Protein 5UH7 (pdb70)

Nearest PDB structures (foldseek):
  5uh7-assembly1_A  TM=1.000E+00  e=4.177E-20  Mycobacterium tuberculosis H37Rv
  6kon-assembly1_D  TM=9.520E-01  e=1.659E-18  Mycobacterium tuberculosis H37Rv
  6koo-assembly1_D  TM=9.452E-01  e=2.479E-18  Mycobacterium tuberculosis H37Rv
  5zx2-assembly1_D  TM=9.427E-01  e=3.961E-18  Mycobacterium tuberculosis H37Rv
  6cce-assembly1_D  TM=9.493E-01  e=1.616E-17  Mycolicibacterium smegmatis MC2 155

Radius of gyration: 27.12 Å; Cα contacts (8 Å, |Δi|>4): 228; chains: 2; bounding box: 51×83×70 Å

Secondary structure (DSSP, 8-state):
-----S--EEEEEE-HHHHHHHHHHHHHHHHHHHHHHHHHHHHHHHHHHHHHHHHHHHHHHTT--HHHHHHHHHHHHHHHHHHHHHHHHHHHHHHHHHHHHHT--TT-EE--HHHHHHHHHHHGGGEEEE-/-----S--EEEEEE-HHHHHHHHHHHHHHHHHHHHHHHHHHHHHHHHHHHHHHHHHHHHHHTT--HHHHHHHHHHHHHHHHHHHHHHHHHHHHHHHHHHHHHT--TT-EE--HHHHHHHHHHHTTTEEEES--

Sequence (264 aa):
EKIIYFAAYVITSVDEEMRHNELSTLEAEMAVERKAVEDQRDGELEARAQKLEADLAELEAEGAKADARRKVRDGGEREMRQIRDRAQRELDRLEDIWSTFTKLAPKQLIVDENLYRELVDRYGEYFTGAMEKIIYFAAYVITSVDEEMRHNELSTLEAEMAVERKAVEDQRDGELEARAQKLEADLAELEAEGAKADARRKVRDGGEREMRQIRDRAQRELDRLEDIWSTFTKLAPKQLIVDENLYRELVDRYGEYFTGAMGA

Solvent-accessible surface area: 18215 Å² total; per-residue (Å²): 186,188,101,152,95,191,12,14,38,64,1,78,53,22,61,94,127,74,30,135,109,74,64,58,45,20,41,0,84,10,5,63,61,61,98,62,30,58,76,116,52,68,43,81,22,116,62,33,37,129,106,23,130,61,47,55,61,95,29,114,87,115,59,26,168,49,103,38,69,127,161,43,113,47,25,0,64,141,79,20,136,81,26,110,74,148,12,90,157,70,6,62,88,2,101,81,3,46,30,36,1,46,135,2,40,45,180,70,94,8,58,76,76,82,49,26,129,22,0,66,105,76,9,23,125,21,18,87,23,63,160,193,198,81,156,88,189,9,13,44,37,1,73,54,21,49,104,131,37,29,143,105,69,59,91,83,22,68,29,114,13,0,36,66,49,41,63,29,30,75,113,48,67,38,74,25,120,58,38,45,128,108,23,128,61,42,35,56,96,35,122,93,111,62,37,160,50,103,47,81,132,149,47,113,67,19,1,57,147,80,23,141,49,27,106,74,140,15,86,147,72,21,63,105,3,114,85,3,38,39,33,1,42,146,1,39,59,181,70,91,11,55,73,78,73,47,27,120,22,0,61,112,86,13,32,150,21,18,73,29,46,119,58,147

GO terms:
  GO:0005886 plasma membrane (C, HDA)
  GO:0005829 cytosol (C, TAS)

Structure (mmCIF, N/CA/C/O backbone):
data_5UH7
#
_entry.id   5UH7
#
_cell.length_a   40.753
_cell.length_b   97.500
_cell.length_c   53.741
_cell.angle_alpha   90.000
_cell.angle_beta   93.300
_cell.angle_gamma   90.000
#
_symmetry.space_group_name_H-M   'P 1 21 1'
#
loop_
_entity.id
_entity.type
_entity.pdbx_description
1 polymer "DNA-directed RNA polymerase subunit beta'"
2 water water
#
loop_
_atom_site.group_PDB
_atom_site.id
_atom_site.type_symbol
_atom_site.label_atom_id
_atom_site.label_alt_id
_atom_site.label_comp_id
_atom_site.label_asym_id
_atom_site.label_entity_id
_atom_site.label_seq_id
_atom_site.pdbx_PDB_ins_code
_atom_site.Cartn_x
_atom_site.Cartn_y
_atom_site.Cartn_z
_atom_site.occupancy
_atom_site.B_iso_or_equiv
_atom_site.auth_seq_id
_atom_site.auth_comp_id
_atom_site.auth_asym_id
_atom_site.auth_atom_id
_atom_site.pdbx_PDB_model_num
ATOM 1 N N . GLU A 1 24 ? -3.878 25.578 16.197 1.00 73.12 24 GLU A N 1
ATOM 2 C CA . GLU A 1 24 ? -3.483 25.979 17.546 1.00 65.20 24 GLU A CA 1
ATOM 3 C C . GLU A 1 24 ? -2.717 27.286 17.530 1.00 61.07 24 GLU A C 1
ATOM 4 O O . GLU A 1 24 ? -2.068 27.647 16.538 1.00 64.01 24 GLU A O 1
ATOM 10 N N . LYS A 1 25 ? -2.803 27.998 18.642 1.00 59.01 25 LYS A N 1
ATOM 11 C CA . LYS A 1 25 ? -2.201 29.305 18.745 1.00 53.37 25 LYS A CA 1
ATOM 12 C C . LYS A 1 25 ? -1.001 29.243 19.683 1.00 47.26 25 LYS A C 1
ATOM 13 O O . LYS A 1 25 ? -0.323 30.239 19.894 1.00 50.46 25 LYS A O 1
ATOM 19 N N . ILE A 1 26 ? -0.765 28.065 20.259 1.00 46.53 26 ILE A N 1
ATOM 20 C CA . ILE A 1 26 ? 0.397 27.814 21.104 1.00 43.74 26 ILE A CA 1
ATOM 21 C C . ILE A 1 26 ? 1.521 27.235 20.245 1.00 39.68 26 ILE A C 1
ATOM 22 O O . ILE A 1 26 ? 1.382 26.153 19.686 1.00 45.71 26 ILE A O 1
ATOM 27 N N . ILE A 1 27 ? 2.632 27.955 20.137 1.00 34.76 27 ILE A N 1
ATOM 28 C CA . ILE A 1 27 ? 3.714 27.543 19.251 1.00 34.97 27 ILE A CA 1
ATOM 29 C C . ILE A 1 27 ? 4.966 27.137 20.052 1.00 37.76 27 ILE A C 1
ATOM 30 O O . ILE A 1 27 ? 5.487 27.928 20.842 1.00 39.28 27 ILE A O 1
ATOM 35 N N . TYR A 1 28 ? 5.444 25.908 19.831 1.00 43.60 28 TYR A N 1
ATOM 36 C CA . TYR A 1 28 ? 6.605 25.338 20.549 1.00 36.84 28 TYR A CA 1
ATOM 37 C C . TYR A 1 28 ? 7.339 24.275 19.727 1.00 39.81 28 TYR A C 1
ATOM 38 O O . TYR A 1 28 ? 6.794 23.776 18.733 1.00 37.49 28 TYR A O 1
ATOM 47 N N . PHE A 1 29 ? 8.546 23.902 20.164 1.00 34.57 29 PHE A N 1
ATOM 48 C CA . PHE A 1 29 ? 9.286 22.769 19.577 1.00 35.33 29 PHE A CA 1
ATOM 49 C C . PHE A 1 29 ? 8.637 21.408 19.854 1.00 34.89 29 PHE A C 1
ATOM 50 O O . PHE A 1 29 ? 8.408 20.616 18.940 1.00 38.51 29 PHE A O 1
ATOM 58 N N . ALA A 1 30 ? 8.367 21.140 21.128 1.00 33.95 30 ALA A N 1
ATOM 59 C CA . ALA A 1 30 ? 7.792 19.874 21.548 1.00 37.44 30 ALA A CA 1
ATOM 60 C C . ALA A 1 30 ? 6.994 20.069 22.820 1.00 39.62 30 ALA A C 1
ATOM 61 O O . ALA A 1 30 ? 7.346 20.923 23.645 1.00 35.83 30 ALA A O 1
ATOM 63 N N . ALA A 1 31 ? 5.927 19.292 23.000 1.00 42.66 31 ALA A N 1
ATOM 64 C CA . ALA A 1 31 ? 5.217 19.317 24.277 1.00 43.67 31 ALA A CA 1
ATOM 65 C C . ALA A 1 31 ? 5.356 17.964 24.915 1.00 45.47 31 ALA A C 1
ATOM 66 O O . ALA A 1 31 ? 5.498 16.961 24.217 1.00 47.27 31 ALA A O 1
ATOM 68 N N . TYR A 1 32 ? 5.323 17.953 26.240 1.00 46.67 32 TYR A N 1
ATOM 69 C CA . TYR A 1 32 ? 5.333 16.736 27.023 1.00 38.49 32 TYR A CA 1
ATOM 70 C C . TYR A 1 32 ? 4.134 16.739 27.970 1.00 51.76 32 TYR A C 1
ATOM 71 O O . TYR A 1 32 ? 3.995 17.647 28.795 1.00 49.52 32 TYR A O 1
ATOM 80 N N . VAL A 1 33 ? 3.260 15.754 27.862 1.00 54.68 33 VAL A N 1
ATOM 81 C CA . VAL A 1 33 ? 2.125 15.689 28.761 1.00 51.41 33 VAL A CA 1
ATOM 82 C C . VAL A 1 33 ? 2.549 15.028 30.069 1.00 62.23 33 VAL A C 1
ATOM 83 O O . VAL A 1 33 ? 3.492 14.251 30.088 1.00 72.12 33 VAL A O 1
ATOM 87 N N . ILE A 1 34 ? 1.854 15.326 31.158 1.00 60.98 34 ILE A N 1
ATOM 88 C CA . ILE A 1 34 ? 2.175 14.713 32.438 1.00 61.12 34 ILE A CA 1
ATOM 89 C C . ILE A 1 34 ? 1.112 13.662 32.733 1.00 64.13 34 ILE A C 1
ATOM 90 O O . ILE A 1 34 ? -0.073 13.973 32.847 1.00 52.34 34 ILE A O 1
ATOM 95 N N . THR A 1 35 ? 1.541 12.415 32.855 1.00 65.09 35 THR A N 1
ATOM 96 C CA . THR A 1 35 ? 0.611 11.332 33.126 1.00 67.84 35 THR A CA 1
ATOM 97 C C . THR A 1 35 ? 0.603 10.848 34.562 1.00 78.04 35 THR A C 1
ATOM 98 O O . THR A 1 35 ? -0.445 10.711 35.170 1.00 93.99 35 THR A O 1
ATOM 102 N N . SER A 1 36 ? 1.781 10.587 35.103 1.00 69.04 36 SER A N 1
ATOM 103 C CA . SER A 1 36 ? 1.876 10.076 36.455 1.00 74.70 36 SER A CA 1
ATOM 104 C C . SER A 1 36 ? 2.781 10.845 37.410 1.00 87.10 36 SER A C 1
ATOM 105 O O . SER A 1 36 ? 3.935 11.126 37.099 1.00 91.16 36 SER A O 1
ATOM 108 N N . VAL A 1 37 ? 2.247 11.161 38.582 1.00 88.70 37 VAL A N 1
ATOM 109 C CA . VAL A 1 37 ? 3.006 11.823 39.626 1.00 79.72 37 VAL A CA 1
ATOM 110 C C . VAL A 1 37 ? 2.862 10.966 40.877 1.00 75.00 37 VAL A C 1
ATOM 111 O O . VAL A 1 37 ? 1.755 10.651 41.285 1.00 74.14 37 VAL A O 1
ATOM 115 N N . ASP A 1 38 ? 3.978 10.594 41.485 1.00 70.23 38 ASP A N 1
ATOM 116 C CA . ASP A 1 38 ? 3.944 9.774 42.683 1.00 62.19 38 ASP A CA 1
ATOM 117 C C . ASP A 1 38 ? 3.756 10.705 43.853 1.00 73.76 38 ASP A C 1
ATOM 118 O O . ASP A 1 38 ? 4.705 11.053 44.533 1.00 79.54 38 ASP A O 1
ATOM 123 N N . GLU A 1 39 ? 2.519 11.115 44.085 1.00 73.48 39 GLU A N 1
ATOM 124 C CA . GLU A 1 39 ? 2.239 12.070 45.140 1.00 77.76 39 GLU A CA 1
ATOM 125 C C . GLU A 1 39 ? 2.730 11.644 46.511 1.00 87.81 39 GLU A C 1
ATOM 126 O O . GLU A 1 39 ? 3.248 12.461 47.260 1.00 77.65 39 GLU A O 1
ATOM 132 N N . GLU A 1 40 ? 2.565 10.374 46.846 1.00 85.16 40 GLU A N 1
ATOM 133 C CA . GLU A 1 40 ? 3.013 9.900 48.143 1.00 94.49 40 GLU A CA 1
ATOM 134 C C . GLU A 1 40 ? 4.528 10.009 48.321 1.00 91.65 40 GLU A C 1
ATOM 135 O O . GLU A 1 40 ? 4.995 10.449 49.362 1.00 105.16 40 GLU A O 1
ATOM 141 N N . MET A 1 41 ? 5.294 9.617 47.310 1.00 133.98 41 MET A N 1
ATOM 142 C CA . MET A 1 41 ? 6.751 9.702 47.395 1.00 116.57 41 MET A CA 1
ATOM 143 C C . MET A 1 41 ? 7.236 11.150 47.479 1.00 105.61 41 MET A C 1
ATOM 144 O O . MET A 1 41 ? 8.128 11.469 48.251 1.00 104.92 41 MET A O 1
ATOM 149 N N . ARG A 1 42 ? 6.633 12.016 46.675 1.00 59.49 42 ARG A N 1
ATOM 150 C CA . ARG A 1 42 ? 6.976 13.430 46.652 1.00 64.22 42 ARG A CA 1
ATOM 151 C C . ARG A 1 42 ? 6.645 14.043 47.990 1.00 79.53 42 ARG A C 1
ATOM 152 O O . ARG A 1 42 ? 7.374 14.869 48.513 1.00 89.35 42 ARG A O 1
ATOM 160 N N . HIS A 1 43 ? 5.518 13.618 48.531 1.00 74.92 43 HIS A N 1
ATOM 161 C CA . HIS A 1 43 ? 5.030 14.082 49.814 1.00 81.11 43 HIS A CA 1
ATOM 162 C C . HIS A 1 43 ? 6.018 13.707 50.912 1.00 73.70 43 HIS A C 1
ATOM 163 O O . HIS A 1 43 ? 6.265 14.485 51.823 1.00 76.04 43 HIS A O 1
ATOM 170 N N . ASN A 1 44 ? 6.577 12.508 50.815 1.00 69.74 44 ASN A N 1
ATOM 171 C CA . ASN A 1 44 ? 7.542 12.015 51.791 1.00 70.33 44 ASN A CA 1
ATOM 172 C C . ASN A 1 44 ? 8.870 12.758 51.798 1.00 74.41 44 ASN A C 1
ATOM 173 O O . ASN A 1 44 ? 9.430 13.036 52.849 1.00 87.73 44 ASN A O 1
ATOM 178 N N . GLU A 1 45 ? 9.370 13.066 50.611 1.00 63.96 45 GLU A N 1
ATOM 179 C CA . GLU A 1 45 ? 10.650 13.738 50.447 1.00 63.81 45 GLU A CA 1
ATOM 180 C C . GLU A 1 45 ? 10.539 15.260 50.253 1.00 62.81 45 GLU A C 1
ATOM 181 O O . GLU A 1 45 ? 11.554 15.945 50.114 1.00 60.67 45 GLU A O 1
ATOM 187 N N . LEU A 1 46 ? 9.320 15.791 50.284 1.00 55.59 46 LEU A N 1
ATOM 188 C CA . LEU A 1 46 ? 9.116 17.200 49.961 1.00 51.54 46 LEU A CA 1
ATOM 189 C C . LEU A 1 46 ? 9.927 18.120 50.859 1.00 64.02 46 LEU A C 1
ATOM 190 O O . LEU A 1 46 ? 10.505 19.097 50.381 1.00 65.52 46 LEU A O 1
ATOM 195 N N . SER A 1 47 ? 9.972 17.809 52.151 1.00 56.94 47 SER A N 1
ATOM 196 C CA . SER A 1 47 ? 10.702 18.644 53.101 1.00 55.45 47 SER A CA 1
ATOM 197 C C . SER A 1 47 ? 12.204 18.631 52.807 1.00 54.20 47 SER A C 1
ATOM 198 O O . SER A 1 47 ? 12.890 19.645 52.932 1.00 51.48 47 SER A O 1
ATOM 201 N N . THR A 1 48 ? 12.707 17.473 52.408 1.00 52.14 48 THR A N 1
ATOM 202 C CA . THR A 1 48 ? 14.116 17.343 52.106 1.00 43.34 48 THR A CA 1
ATOM 203 C C . THR A 1 48 ? 14.417 18.078 50.809 1.00 53.82 48 THR A C 1
ATOM 204 O O . THR A 1 48 ? 15.457 18.720 50.677 1.00 62.81 48 THR A O 1
ATOM 208 N N . LEU A 1 49 ? 13.479 18.002 49.868 1.00 53.08 49 LEU A N 1
ATOM 209 C CA . LEU A 1 49 ? 13.600 18.667 48.566 1.00 49.52 49 LEU A CA 1
ATOM 210 C C . LEU A 1 49 ? 13.479 20.203 48.642 1.00 43.11 49 LEU A C 1
ATOM 211 O O . LEU A 1 49 ? 14.160 20.928 47.923 1.00 44.12 49 LEU A O 1
ATOM 216 N N . GLU A 1 50 ? 12.602 20.682 49.507 1.00 33.86 50 GLU A N 1
ATOM 217 C CA . GLU A 1 50 ? 12.424 22.103 49.706 1.00 39.91 50 GLU A CA 1
ATOM 218 C C . GLU A 1 50 ? 13.676 22.720 50.338 1.00 49.78 50 GLU A C 1
ATOM 219 O O . GLU A 1 50 ? 14.041 23.852 50.032 1.00 46.74 50 GLU A O 1
ATOM 225 N N . ALA A 1 51 ? 14.333 21.973 51.220 1.00 43.07 51 ALA A N 1
ATOM 226 C CA . ALA A 1 51 ? 15.554 22.455 51.853 1.00 41.47 51 ALA A CA 1
ATOM 227 C C . ALA A 1 51 ? 16.686 22.522 50.826 1.00 43.44 51 ALA A C 1
ATOM 228 O O . ALA A 1 51 ? 17.430 23.504 50.777 1.00 45.51 51 ALA A O 1
ATOM 230 N N . GLU A 1 52 ? 16.805 21.487 50.002 1.00 34.56 52 GLU A N 1
ATOM 231 C CA . GLU A 1 52 ? 17.832 21.463 48.974 1.00 37.52 52 GLU A CA 1
ATOM 232 C C . GLU A 1 52 ? 17.670 22.627 47.983 1.00 41.51 52 GLU A C 1
ATOM 233 O O . GLU A 1 52 ? 18.664 23.149 47.487 1.00 34.10 52 GLU A O 1
ATOM 239 N N . MET A 1 53 ? 16.434 23.030 47.694 1.00 46.82 53 MET A N 1
ATOM 240 C CA . MET A 1 53 ? 16.223 24.158 46.801 1.00 48.62 53 MET A CA 1
ATOM 241 C C . MET A 1 53 ? 16.592 25.455 47.535 1.00 52.32 53 MET A C 1
ATOM 242 O O . MET A 1 53 ? 17.150 26.366 46.942 1.00 59.30 53 MET A O 1
ATOM 247 N N . ALA A 1 54 ? 16.333 25.525 48.835 1.00 35.22 54 ALA A N 1
ATOM 248 C CA . ALA A 1 54 ? 16.658 26.745 49.574 1.00 35.62 54 ALA A CA 1
ATOM 249 C C . ALA A 1 54 ? 18.170 26.899 49.728 1.00 40.24 54 ALA A C 1
ATOM 250 O O . ALA A 1 54 ? 18.689 28.005 49.787 1.00 42.21 54 ALA A O 1
ATOM 252 N N . VAL A 1 55 ? 18.883 25.786 49.798 1.00 32.93 55 VAL A N 1
ATOM 253 C CA . VAL A 1 55 ? 20.338 25.854 49.883 1.00 37.48 55 VAL A CA 1
ATOM 254 C C . VAL A 1 55 ? 20.870 26.369 48.557 1.00 38.28 55 VAL A C 1
ATOM 255 O O . VAL A 1 55 ? 21.782 27.186 48.519 1.00 39.62 55 VAL A O 1
ATOM 259 N N . GLU A 1 56 ? 20.268 25.897 47.470 1.00 36.09 56 GLU A N 1
ATOM 260 C CA . GLU A 1 56 ? 20.695 26.280 46.126 1.00 28.25 56 GLU A CA 1
ATOM 261 C C . GLU A 1 56 ? 20.395 27.758 45.894 1.00 30.71 56 GLU A C 1
ATOM 262 O O . GLU A 1 56 ? 21.211 28.490 45.320 1.00 37.98 56 GLU A O 1
ATOM 268 N N . ARG A 1 57 ? 19.217 28.185 46.352 1.00 25.01 57 ARG A N 1
ATOM 269 C CA . ARG A 1 57 ? 18.818 29.582 46.241 1.00 29.66 57 ARG A CA 1
ATOM 270 C C . ARG A 1 57 ? 19.746 30.464 47.032 1.00 38.83 57 ARG A C 1
ATOM 271 O O . ARG A 1 57 ? 20.084 31.539 46.570 1.00 41.06 57 ARG A O 1
ATOM 279 N N . LYS A 1 58 ? 20.166 30.012 48.214 1.00 34.24 58 LYS A N 1
ATOM 280 C CA . LYS A 1 58 ? 20.978 30.858 49.083 1.00 33.09 58 LYS A CA 1
ATOM 281 C C . LYS A 1 58 ? 22.400 30.973 48.539 1.00 28.10 58 LYS A C 1
ATOM 282 O O . LYS A 1 58 ? 23.047 31.998 48.721 1.00 35.50 58 LYS A O 1
ATOM 288 N N . ALA A 1 59 ? 22.869 29.958 47.820 1.00 25.03 59 ALA A N 1
ATOM 289 C CA . ALA A 1 59 ? 24.187 30.082 47.203 1.00 32.42 59 ALA A CA 1
ATOM 290 C C . ALA A 1 59 ? 24.153 31.139 46.075 1.00 35.46 59 ALA A C 1
ATOM 291 O O . ALA A 1 59 ? 25.133 31.840 45.857 1.00 30.16 59 ALA A O 1
ATOM 293 N N . VAL A 1 60 ? 23.024 31.260 45.377 1.00 29.93 60 VAL A N 1
ATOM 294 C CA . VAL A 1 60 ? 22.834 32.350 44.404 1.00 22.82 60 VAL A CA 1
ATOM 295 C C . VAL A 1 60 ? 22.873 33.710 45.110 1.00 29.61 60 VAL A C 1
ATOM 296 O O . VAL A 1 60 ? 23.590 34.599 44.681 1.00 37.41 60 VAL A O 1
ATOM 300 N N . GLU A 1 61 ? 22.102 33.859 46.187 1.00 27.14 61 GLU A N 1
ATOM 301 C CA . GLU A 1 61 ? 22.077 35.089 46.982 1.00 23.41 61 GLU A CA 1
ATOM 302 C C . GLU A 1 61 ? 23.411 35.418 47.656 1.00 33.66 61 GLU A C 1
ATOM 303 O O . GLU A 1 61 ? 23.730 36.580 47.872 1.00 39.22 61 GLU A O 1
ATOM 309 N N . ASP A 1 62 ? 24.176 34.395 48.009 1.00 24.25 62 ASP A N 1
ATOM 310 C CA . ASP A 1 62 ? 25.462 34.625 48.656 1.00 37.00 62 ASP A CA 1
ATOM 311 C C . ASP A 1 62 ? 26.502 35.071 47.631 1.00 28.15 62 ASP A C 1
ATOM 312 O O . ASP A 1 62 ? 27.276 35.999 47.887 1.00 35.49 62 ASP A O 1
ATOM 317 N N . GLN A 1 63 ? 26.506 34.429 46.464 1.00 29.42 63 GLN A N 1
ATOM 318 C CA . GLN A 1 63 ? 27.362 34.885 45.374 1.00 31.22 63 GLN A CA 1
ATOM 319 C C . GLN A 1 63 ? 27.049 36.354 45.028 1.00 37.68 63 GLN A C 1
ATOM 320 O O . GLN A 1 63 ? 27.960 37.163 44.842 1.00 30.07 63 GLN A O 1
ATOM 326 N N . ARG A 1 64 ? 25.757 36.687 44.977 1.00 28.33 64 ARG A N 1
ATOM 327 C CA . ARG A 1 64 ? 25.301 38.033 44.639 1.00 21.75 64 ARG A CA 1
ATOM 328 C C . ARG A 1 64 ? 25.753 39.070 45.625 1.00 31.50 64 ARG A C 1
ATOM 329 O O . ARG A 1 64 ? 26.204 40.134 45.247 1.00 41.38 64 ARG A O 1
ATOM 337 N N . ASP A 1 65 ? 25.584 38.769 46.899 1.00 24.26 65 ASP A N 1
ATOM 338 C CA . ASP A 1 65 ? 25.963 39.690 47.945 1.00 28.27 65 ASP A CA 1
ATOM 339 C C . ASP A 1 65 ? 27.465 39.923 47.928 1.00 32.13 65 ASP A C 1
ATOM 340 O O . ASP A 1 65 ? 27.922 41.028 48.152 1.00 38.95 65 ASP A O 1
ATOM 345 N N . GLY A 1 66 ? 28.224 38.869 47.663 1.00 35.85 66 GLY A N 1
ATOM 346 C CA . GLY A 1 66 ? 29.661 38.979 47.585 1.00 35.67 66 GLY A CA 1
ATOM 347 C C . GLY A 1 66 ? 30.085 39.880 46.442 1.00 35.80 66 GLY A C 1
ATOM 348 O O . GLY A 1 66 ? 30.963 40.701 46.607 1.00 30.23 66 GLY A O 1
ATOM 349 N N . GLU A 1 67 ? 29.453 39.726 45.284 1.00 31.78 67 GLU A N 1
ATOM 350 C CA . GLU A 1 67 ? 29.769 40.553 44.134 1.00 25.21 67 GLU A CA 1
ATOM 351 C C . GLU A 1 67 ? 29.410 42.003 44.396 1.00 30.68 67 GLU A C 1
ATOM 352 O O . GLU A 1 67 ? 30.138 42.896 44.018 1.00 34.16 67 GLU A O 1
ATOM 358 N N . LEU A 1 68 ? 28.273 42.222 45.041 1.00 32.36 68 LEU A N 1
ATOM 359 C CA . LEU A 1 68 ? 27.811 43.565 45.341 1.00 27.12 68 LEU A CA 1
ATOM 360 C C . LEU A 1 68 ? 28.743 44.310 46.274 1.00 36.18 68 LEU A C 1
ATOM 361 O O . LEU A 1 68 ? 29.010 45.473 46.067 1.00 37.94 68 LEU A O 1
ATOM 366 N N . GLU A 1 69 ? 29.227 43.640 47.309 1.00 38.36 69 GLU A N 1
ATOM 367 C CA . GLU A 1 69 ? 30.144 44.275 48.240 1.00 45.26 69 GLU A CA 1
ATOM 368 C C . GLU A 1 69 ? 31.459 44.622 47.568 1.00 37.35 69 GLU A C 1
ATOM 369 O O . GLU A 1 69 ? 32.016 45.674 47.804 1.00 29.30 69 GLU A O 1
ATOM 375 N N . ALA A 1 70 ? 31.945 43.725 46.726 1.00 36.30 70 ALA A N 1
ATOM 376 C CA . ALA A 1 70 ? 33.185 43.961 46.013 1.00 34.31 70 ALA A CA 1
ATOM 377 C C . ALA A 1 70 ? 33.052 45.151 45.079 1.00 34.24 70 ALA A C 1
ATOM 378 O O . ALA A 1 70 ? 33.943 45.967 44.992 1.00 33.35 70 ALA A O 1
ATOM 380 N N . ARG A 1 71 ? 31.932 45.235 44.378 1.00 29.95 71 ARG A N 1
ATOM 381 C CA . ARG A 1 71 ? 31.691 46.341 43.467 1.00 36.16 71 ARG A CA 1
ATOM 382 C C . ARG A 1 71 ? 31.573 47.659 44.215 1.00 33.97 71 ARG A C 1
ATOM 383 O O . ARG A 1 71 ? 32.031 48.681 43.749 1.00 36.56 71 ARG A O 1
ATOM 391 N N . ALA A 1 72 ? 30.934 47.623 45.374 1.00 30.28 72 ALA A N 1
ATOM 392 C CA . ALA A 1 72 ? 30.782 48.817 46.183 1.00 32.64 72 ALA A CA 1
ATOM 393 C C . ALA A 1 72 ? 32.141 49.328 46.648 1.00 28.97 72 ALA A C 1
ATOM 394 O O . ALA A 1 72 ? 32.361 50.521 46.681 1.00 45.66 72 ALA A O 1
ATOM 396 N N . GLN A 1 73 ? 33.042 48.418 47.011 1.00 32.92 73 GLN A N 1
ATOM 397 C CA . GLN A 1 73 ? 34.387 48.790 47.447 1.00 36.95 73 GLN A CA 1
ATOM 398 C C . GLN A 1 73 ? 35.190 49.413 46.311 1.00 27.24 73 GLN A C 1
ATOM 399 O O . GLN A 1 73 ? 35.846 50.412 46.503 1.00 28.86 73 GLN A O 1
ATOM 405 N N . LYS A 1 74 ? 35.110 48.811 45.131 1.00 28.71 74 LYS A N 1
ATOM 406 C CA . LYS A 1 74 ? 35.752 49.324 43.927 1.00 26.81 74 LYS A CA 1
ATOM 407 C C . LYS A 1 74 ? 35.286 50.748 43.587 1.00 30.19 74 LYS A C 1
ATOM 408 O O . LYS A 1 74 ? 36.082 51.626 43.274 1.00 30.47 74 LYS A O 1
ATOM 414 N N . LEU A 1 75 ? 33.989 50.971 43.685 1.00 21.08 75 LEU A N 1
ATOM 415 C CA . LEU A 1 75 ? 33.430 52.283 43.446 1.00 23.79 75 LEU A CA 1
ATOM 416 C C . LEU A 1 75 ? 33.884 53.269 44.519 1.00 25.00 75 LEU A C 1
ATOM 417 O O . LEU A 1 75 ? 34.158 54.435 44.235 1.00 31.01 75 LEU A O 1
ATOM 422 N N . GLU A 1 76 ? 33.974 52.823 45.759 1.00 23.95 76 GLU A N 1
ATOM 423 C CA . GLU A 1 76 ? 34.470 53.717 46.797 1.00 24.12 76 GLU A CA 1
ATOM 424 C C . GLU A 1 76 ? 35.933 54.093 46.515 1.00 32.64 76 GLU A C 1
ATOM 425 O O . GLU A 1 76 ? 36.296 55.265 46.614 1.00 34.04 76 GLU A O 1
ATOM 431 N N . ALA A 1 77 ? 36.764 53.119 46.122 1.00 27.32 77 ALA A N 1
ATOM 432 C CA . ALA A 1 77 ? 38.180 53.408 45.808 1.00 25.19 77 ALA A CA 1
ATOM 433 C C . ALA A 1 77 ? 38.347 54.232 44.523 1.00 30.33 77 ALA A C 1
ATOM 434 O O . ALA A 1 77 ? 39.237 55.084 44.448 1.00 35.32 77 ALA A O 1
ATOM 436 N N . ASP A 1 78 ? 37.494 54.007 43.525 1.00 23.37 78 ASP A N 1
ATOM 437 C CA . ASP A 1 78 ? 37.567 54.809 42.303 1.00 25.39 78 ASP A CA 1
ATOM 438 C C . ASP A 1 78 ? 37.279 56.285 42.603 1.00 26.21 78 ASP A C 1
ATOM 439 O O . ASP A 1 78 ? 37.992 57.168 42.139 1.00 30.79 78 ASP A O 1
ATOM 444 N N . LEU A 1 79 ? 36.261 56.556 43.408 1.00 28.28 79 LEU A N 1
ATOM 445 C CA . LEU A 1 79 ? 35.920 57.929 43.743 1.00 26.86 79 LEU A CA 1
ATOM 446 C C . LEU A 1 79 ? 37.019 58.606 44.559 1.00 27.31 79 LEU A C 1
ATOM 447 O O . LEU A 1 79 ? 37.322 59.769 44.372 1.00 29.80 79 LEU A O 1
ATOM 452 N N . ALA A 1 80 ? 37.619 57.851 45.463 1.00 29.68 80 ALA A N 1
ATOM 453 C CA . ALA A 1 80 ? 38.676 58.365 46.313 1.00 27.13 80 ALA A CA 1
ATOM 454 C C . ALA A 1 80 ? 39.920 58.706 45.474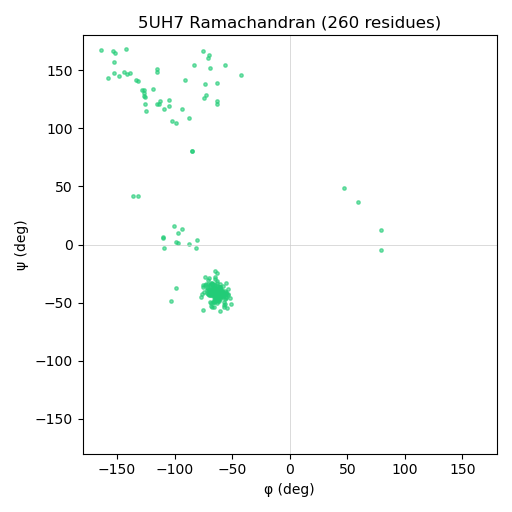 1.00 27.73 80 ALA A C 1
ATOM 455 O O . ALA A 1 80 ? 40.640 59.656 45.762 1.00 36.67 80 ALA A O 1
ATOM 457 N N . GLU A 1 81 ? 40.146 57.914 44.431 1.00 32.38 81 GLU A N 1
ATOM 458 C CA . GLU A 1 81 ? 41.213 58.152 43.470 1.00 33.26 81 GLU A CA 1
ATOM 459 C C . GLU A 1 81 ? 40.920 59.448 42.704 1.00 27.90 81 GLU A C 1
ATOM 460 O O . GLU A 1 81 ? 41.779 60.311 42.631 1.00 32.61 81 GLU A O 1
ATOM 466 N N . LEU A 1 82 ? 39.707 59.626 42.211 1.00 28.62 82 LEU A N 1
ATOM 467 C CA . LEU A 1 82 ? 39.389 60.844 41.490 1.00 30.31 82 LEU A CA 1
ATOM 468 C C . LEU A 1 82 ? 39.592 62.052 42.389 1.00 30.91 82 LEU A C 1
ATOM 469 O O . LEU A 1 82 ? 40.088 63.070 41.950 1.00 34.10 82 LEU A O 1
ATOM 474 N N . GLU A 1 83 ? 39.208 61.934 43.647 1.00 29.10 83 GLU A N 1
ATOM 475 C CA . GLU A 1 83 ? 39.378 63.032 44.580 1.00 36.62 83 GLU A CA 1
ATOM 476 C C . GLU A 1 83 ? 40.855 63.383 44.810 1.00 40.65 83 GLU A C 1
ATOM 477 O O . GLU A 1 83 ? 41.216 64.547 44.858 1.00 43.31 83 GLU A O 1
ATOM 483 N N . ALA A 1 84 ? 41.702 62.372 44.930 1.00 29.68 84 ALA A N 1
ATOM 484 C CA . ALA A 1 84 ? 43.125 62.580 45.133 1.00 34.07 84 ALA A CA 1
ATOM 485 C C . ALA A 1 84 ? 43.707 63.297 43.926 1.00 36.99 84 ALA A C 1
ATOM 486 O O . ALA A 1 84 ? 44.642 64.061 44.045 1.00 43.94 84 ALA A O 1
ATOM 488 N N . GLU A 1 85 ? 43.148 63.016 42.759 1.00 38.34 85 GLU A N 1
ATOM 489 C CA . GLU A 1 85 ? 43.585 63.619 41.510 1.00 38.22 85 GLU A CA 1
ATOM 490 C C . GLU A 1 85 ? 42.896 64.954 41.220 1.00 42.50 85 GLU A C 1
ATOM 491 O O . GLU A 1 85 ? 43.133 65.566 40.197 1.00 43.54 85 GLU A O 1
ATOM 497 N N . GLY A 1 86 ? 42.028 65.389 42.119 1.00 39.20 86 GLY A N 1
ATOM 498 C CA . GLY A 1 86 ? 41.322 66.644 41.955 1.00 37.49 86 GLY A CA 1
ATOM 499 C C . GLY A 1 86 ? 40.473 66.755 40.704 1.00 38.13 86 GLY A C 1
ATOM 500 O O . GLY 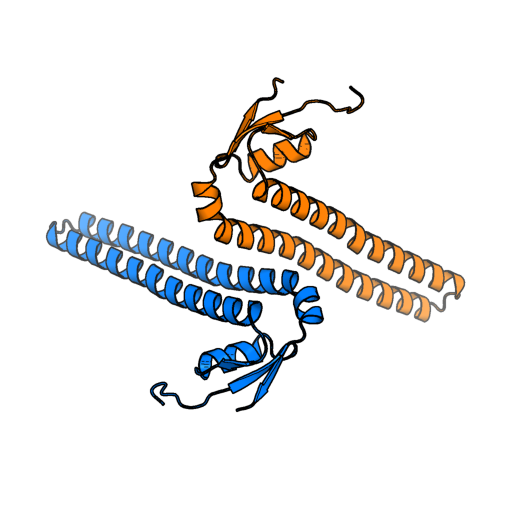A 1 86 ? 40.380 67.810 40.101 1.00 37.27 86 GLY A O 1
ATOM 501 N N . ALA A 1 87 ? 39.847 65.655 40.324 1.00 38.06 87 ALA A N 1
ATOM 502 C CA . ALA A 1 87 ? 38.996 65.624 39.153 1.00 38.98 87 ALA A CA 1
ATOM 503 C C . ALA A 1 87 ? 37.720 66.421 39.364 1.00 43.11 87 ALA A C 1
ATOM 504 O O . ALA A 1 87 ? 37.243 66.571 40.476 1.00 45.31 87 ALA A O 1
ATOM 506 N N . LYS A 1 88 ? 37.179 66.930 38.271 1.00 39.12 88 LYS A N 1
ATOM 507 C CA . LYS A 1 88 ? 35.953 67.705 38.297 1.00 42.36 88 LYS A CA 1
ATOM 508 C C . LYS A 1 88 ? 34.725 66.846 38.583 1.00 43.61 88 LYS A C 1
ATOM 509 O O . LYS A 1 88 ? 34.753 65.634 38.441 1.00 42.83 88 LYS A O 1
ATOM 515 N N . ALA A 1 89 ? 33.658 67.496 39.018 1.00 47.52 89 ALA A N 1
ATOM 516 C CA . ALA A 1 89 ? 32.432 66.814 39.387 1.00 40.44 89 ALA A CA 1
ATOM 517 C C . ALA A 1 89 ? 31.883 65.899 38.305 1.00 40.81 89 ALA A C 1
ATOM 518 O O . ALA A 1 89 ? 31.376 64.837 38.619 1.00 41.66 89 ALA A O 1
ATOM 520 N N . ASP A 1 90 ? 31.974 66.293 37.044 1.00 36.51 90 ASP A N 1
ATOM 521 C CA . ASP A 1 90 ? 31.441 65.447 35.989 1.00 39.42 90 ASP A CA 1
ATOM 522 C C . ASP A 1 90 ? 32.128 64.087 35.929 1.00 40.54 90 ASP A C 1
ATOM 523 O O . ASP A 1 90 ? 31.469 63.077 35.736 1.00 42.26 90 ASP A O 1
ATOM 528 N N . ALA A 1 91 ? 33.443 64.058 36.102 1.00 31.70 91 ALA A N 1
ATOM 529 C CA . ALA A 1 91 ? 34.172 62.802 36.075 1.00 27.03 91 ALA A CA 1
ATOM 530 C C . ALA A 1 91 ? 33.717 61.905 37.214 1.00 33.90 91 ALA A C 1
ATOM 531 O O . ALA A 1 91 ? 33.561 60.711 37.038 1.00 34.18 91 ALA A O 1
ATOM 533 N N . ARG A 1 92 ? 33.513 62.496 38.383 1.00 29.02 92 ARG A N 1
ATOM 534 C CA . ARG A 1 92 ? 33.048 61.768 39.550 1.00 22.63 92 ARG A CA 1
ATOM 535 C C . ARG A 1 92 ? 31.643 61.225 39.363 1.00 33.62 92 ARG A C 1
ATOM 536 O O . ARG A 1 92 ? 31.335 60.135 39.812 1.00 35.79 92 ARG A O 1
ATOM 544 N N . ARG A 1 93 ? 30.789 62.001 38.713 1.00 23.78 93 ARG A N 1
ATOM 545 C CA . ARG A 1 93 ? 29.416 61.583 38.487 1.00 25.50 93 ARG A CA 1
ATOM 546 C C . ARG A 1 93 ? 29.355 60.376 37.561 1.00 35.51 93 ARG A C 1
ATOM 547 O O . ARG A 1 93 ? 28.568 59.466 37.778 1.00 34.20 93 ARG A O 1
ATOM 555 N N . LYS A 1 94 ? 30.191 60.372 36.532 1.00 28.25 94 LYS A N 1
ATOM 556 C CA . LYS A 1 94 ? 30.214 59.271 35.586 1.00 28.54 94 LYS A CA 1
ATOM 557 C C . LYS A 1 94 ? 30.609 57.968 36.272 1.00 40.70 94 LYS A C 1
ATOM 558 O O . LYS A 1 94 ? 30.011 56.929 36.027 1.00 32.07 94 LYS A O 1
ATOM 564 N N . VAL A 1 95 ? 31.617 58.031 37.132 1.00 39.87 95 VAL A N 1
ATOM 565 C CA . VAL A 1 95 ? 32.061 56.853 37.858 1.00 29.40 95 VAL A CA 1
ATOM 566 C C . VAL A 1 95 ? 30.949 56.386 38.787 1.00 30.17 95 VAL A C 1
ATOM 567 O O . VAL A 1 95 ? 30.685 55.200 38.911 1.00 25.72 95 VAL A O 1
ATOM 571 N N . ARG A 1 96 ? 30.301 57.344 39.434 1.00 30.21 96 ARG A N 1
ATOM 572 C CA . ARG A 1 96 ? 29.225 57.049 40.360 1.00 33.10 96 ARG A CA 1
ATOM 573 C C . ARG A 1 96 ? 28.059 56.375 39.655 1.00 34.06 96 ARG A C 1
ATOM 574 O O . ARG A 1 96 ? 27.519 55.386 40.135 1.00 30.60 96 ARG A O 1
ATOM 582 N N . ASP A 1 97 ? 27.686 56.918 38.506 1.00 32.81 97 ASP A N 1
ATOM 583 C CA . ASP A 1 97 ? 26.596 56.375 37.714 1.00 34.65 97 ASP A CA 1
ATOM 584 C C . ASP A 1 97 ? 26.927 54.998 37.151 1.00 31.30 97 ASP A C 1
ATOM 585 O O . ASP A 1 97 ? 26.088 54.108 37.130 1.00 27.65 97 ASP A O 1
ATOM 590 N N . GLY A 1 98 ? 28.165 54.838 36.697 1.00 30.81 98 GLY A N 1
ATOM 591 C CA . GLY A 1 98 ? 28.616 53.579 36.142 1.00 30.29 98 GLY A CA 1
ATOM 592 C C . GLY A 1 98 ? 28.593 52.474 37.175 1.00 38.73 98 GLY A C 1
ATOM 593 O O . GLY A 1 98 ? 28.202 51.351 36.887 1.00 32.39 98 GLY A O 1
ATOM 594 N N . GLY A 1 99 ? 29.020 52.798 38.387 1.00 36.62 99 GLY A N 1
ATOM 595 C CA . GLY A 1 99 ? 29.030 51.829 39.458 1.00 25.51 99 GLY A CA 1
ATOM 596 C C . GLY A 1 99 ? 27.629 51.380 39.808 1.00 31.38 99 GLY A C 1
ATOM 597 O O . GLY A 1 99 ? 27.382 50.201 40.018 1.00 28.83 99 GLY A O 1
ATOM 598 N N . GLU A 1 100 ? 26.706 52.332 39.862 1.00 37.75 100 GLU A N 1
ATOM 599 C CA . GLU A 1 100 ? 25.324 52.023 40.192 1.00 27.96 100 GLU A CA 1
ATOM 600 C C . GLU A 1 100 ? 24.694 51.119 39.141 1.00 26.61 100 GLU A C 1
ATOM 601 O O . GLU A 1 100 ? 23.981 50.184 39.473 1.00 27.41 100 GLU A O 1
ATOM 607 N N . ARG A 1 101 ? 24.971 51.395 37.873 1.00 30.37 101 ARG A N 1
ATOM 608 C CA . ARG A 1 101 ? 24.421 50.577 36.810 1.00 26.19 101 ARG A CA 1
ATOM 609 C C . ARG A 1 101 ? 24.935 49.151 36.911 1.00 34.00 101 ARG A C 1
ATOM 610 O O . ARG A 1 101 ? 24.174 48.206 36.763 1.00 40.26 101 ARG A O 1
ATOM 618 N N . GLU A 1 102 ? 26.226 48.998 37.181 1.00 30.43 102 GLU A N 1
ATOM 619 C CA . GLU A 1 102 ? 26.815 47.673 37.300 1.00 23.05 102 GLU A CA 1
ATOM 620 C C . GLU A 1 102 ? 26.211 46.910 38.462 1.00 24.93 102 GLU A C 1
ATOM 621 O O . GLU A 1 102 ? 25.944 45.722 38.360 1.00 29.02 102 GLU A O 1
ATOM 627 N N . MET A 1 103 ? 25.991 47.596 39.570 1.00 38.08 103 MET A N 1
ATOM 628 C CA . MET A 1 103 ? 25.410 46.936 40.701 1.00 42.45 103 MET A CA 1
ATOM 629 C C . MET A 1 103 ? 23.944 46.566 40.517 1.00 53.25 103 MET A C 1
ATOM 630 O O . MET A 1 103 ? 23.468 45.584 41.088 1.00 52.99 103 MET A O 1
ATOM 635 N N . ARG A 1 104 ? 23.235 47.340 39.708 1.00 29.91 104 ARG A N 1
ATOM 636 C CA . ARG A 1 104 ? 21.864 46.999 39.337 1.00 30.34 104 ARG A CA 1
ATOM 637 C C . ARG A 1 104 ? 21.863 45.735 38.471 1.00 31.19 104 ARG A C 1
ATOM 638 O O . ARG A 1 104 ? 21.004 44.894 38.601 1.00 33.52 104 ARG A O 1
ATOM 646 N N . GLN A 1 105 ? 22.849 45.611 37.592 1.00 24.69 105 GLN A N 1
ATOM 647 C CA . GLN A 1 105 ? 22.968 44.426 36.748 1.00 32.72 105 GLN A CA 1
ATOM 648 C C . GLN A 1 105 ? 23.208 43.185 37.588 1.00 45.93 105 GLN A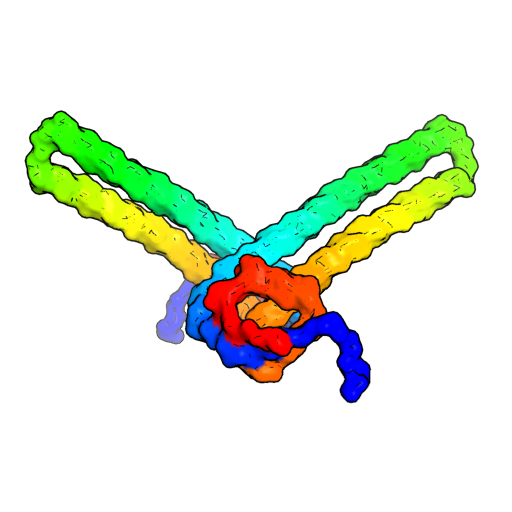 C 1
ATOM 649 O O . GLN A 1 105 ? 22.687 42.113 37.273 1.00 40.11 105 GLN A O 1
ATOM 655 N N . ILE A 1 106 ? 24.002 43.330 38.648 1.00 29.28 106 ILE A N 1
ATOM 656 C CA . ILE A 1 106 ? 24.311 42.191 39.504 1.00 31.06 106 ILE A CA 1
ATOM 657 C C . ILE A 1 106 ? 23.024 41.743 40.209 1.00 28.37 106 ILE A C 1
ATOM 658 O O . ILE A 1 106 ? 22.738 40.559 40.296 1.00 29.60 106 ILE A O 1
ATOM 663 N N . ARG A 1 107 ? 22.237 42.704 40.687 1.00 28.01 107 ARG A N 1
ATOM 664 C CA . ARG A 1 107 ? 20.955 42.384 41.308 1.00 33.37 107 ARG A CA 1
ATOM 665 C C . ARG A 1 107 ? 20.000 41.748 40.312 1.00 29.75 107 ARG A C 1
ATOM 666 O O . ARG A 1 107 ? 19.343 40.758 40.631 1.00 30.69 107 ARG A O 1
ATOM 674 N N . ASP A 1 108 ? 19.946 42.314 39.107 1.00 30.49 108 ASP A N 1
ATOM 675 C CA . ASP A 1 108 ? 18.980 41.900 38.099 1.00 30.99 108 ASP A CA 1
ATOM 676 C C . ASP A 1 108 ? 19.328 40.516 37.584 1.00 35.59 108 ASP A C 1
ATOM 677 O O . ASP A 1 108 ? 18.444 39.681 37.439 1.00 33.24 108 ASP A O 1
ATOM 682 N N . ARG A 1 109 ? 20.607 40.252 37.335 1.00 29.54 109 ARG A N 1
ATOM 683 C CA . ARG A 1 109 ? 21.012 38.935 36.836 1.00 27.00 109 ARG A CA 1
ATOM 684 C C . ARG A 1 109 ? 20.703 37.860 37.860 1.00 30.74 109 ARG A C 1
ATOM 685 O O . ARG A 1 109 ? 20.234 36.780 37.515 1.00 36.62 109 ARG A O 1
ATOM 693 N N . ALA A 1 110 ? 20.980 38.162 39.126 1.00 28.49 110 ALA A N 1
ATOM 694 C CA . ALA A 1 110 ? 20.738 37.209 40.191 1.00 30.93 110 ALA A CA 1
ATOM 695 C C . ALA A 1 110 ? 19.240 36.969 40.301 1.00 35.43 110 ALA A C 1
ATOM 696 O O . ALA A 1 110 ? 18.814 35.838 40.512 1.00 30.93 110 ALA A O 1
ATOM 698 N N . GLN A 1 111 ? 18.442 38.026 40.137 1.00 26.31 111 GLN A N 1
ATOM 699 C CA . GLN A 1 111 ? 16.988 37.874 40.254 1.00 30.59 111 GLN A CA 1
ATOM 700 C C . GLN A 1 111 ? 16.507 36.895 39.187 1.00 25.03 111 GLN A C 1
ATOM 701 O O . GLN A 1 111 ? 15.725 36.016 39.473 1.00 31.20 111 GLN A O 1
ATOM 707 N N . ARG A 1 112 ? 17.032 37.018 37.970 1.00 23.09 112 ARG A N 1
ATOM 708 C CA . ARG A 1 112 ? 16.676 36.118 36.883 1.00 27.60 112 ARG A CA 1
ATOM 709 C C . ARG A 1 112 ? 16.920 34.672 37.271 1.00 23.88 112 ARG A C 1
ATOM 710 O O . ARG A 1 112 ? 16.080 33.824 37.028 1.00 32.48 112 ARG A O 1
ATOM 718 N N . GLU A 1 113 ? 18.071 34.398 37.881 1.00 21.31 113 GLU A N 1
ATOM 719 C CA . GLU A 1 113 ? 18.420 33.023 38.212 1.00 22.41 113 GLU A CA 1
ATOM 720 C C . GLU A 1 113 ? 17.488 32.518 39.306 1.00 31.19 113 GLU A C 1
ATOM 721 O O . GLU A 1 113 ? 17.035 31.386 39.243 1.00 30.12 113 GLU A O 1
ATOM 727 N N . LEU A 1 114 ? 17.171 33.381 40.272 1.00 21.90 114 LEU A N 1
ATOM 728 C CA . LEU A 1 114 ? 16.235 33.055 41.343 1.00 22.10 114 LEU A CA 1
ATOM 729 C C . LEU A 1 114 ? 14.801 32.828 40.855 1.00 31.33 114 LEU A C 1
ATOM 730 O O . LEU A 1 114 ? 14.078 31.971 41.365 1.00 29.14 114 LEU A O 1
ATOM 735 N N . ASP A 1 115 ? 14.377 33.615 39.880 1.00 19.16 115 ASP A N 1
ATOM 736 C CA . ASP A 1 115 ? 13.040 33.449 39.333 1.00 30.62 115 ASP A CA 1
ATOM 737 C C . ASP A 1 115 ? 12.952 32.111 38.593 1.00 32.94 115 ASP A C 1
ATOM 738 O O . ASP A 1 115 ? 11.905 31.474 38.568 1.00 25.90 115 ASP A O 1
ATOM 743 N N . ARG A 1 116 ? 14.056 31.688 37.988 1.00 20.94 116 ARG A N 1
ATOM 744 C CA . ARG A 1 116 ? 14.031 30.468 37.209 1.00 23.82 116 ARG A CA 1
ATOM 745 C C . ARG A 1 116 ? 13.929 29.288 38.155 1.00 26.69 116 ARG A C 1
ATOM 746 O O . ARG A 1 116 ? 13.153 28.380 37.903 1.00 31.69 116 ARG A O 1
ATOM 754 N N . LEU A 1 117 ? 14.674 29.327 39.257 1.00 25.80 117 LEU A N 1
ATOM 755 C CA . LEU A 1 117 ? 14.568 28.283 40.271 1.00 29.88 117 LEU A CA 1
ATOM 756 C C . LEU A 1 117 ? 13.171 28.225 40.935 1.00 32.23 117 LEU A C 1
ATOM 757 O O . LEU A 1 117 ? 12.650 27.149 41.216 1.00 27.61 117 LEU A O 1
ATOM 762 N N . GLU A 1 118 ? 12.585 29.394 41.185 1.00 25.49 118 GLU A N 1
ATOM 763 C CA . GLU A 1 118 ? 11.221 29.498 41.702 1.00 23.56 118 GLU A CA 1
ATOM 764 C C . GLU A 1 118 ? 10.211 28.805 40.778 1.00 30.57 118 GLU A C 1
ATOM 765 O O . GLU A 1 118 ? 9.323 28.088 41.234 1.00 36.41 118 GLU A O 1
ATOM 771 N N . ASP A 1 119 ? 10.366 29.014 39.474 1.00 32.80 119 ASP A N 1
ATOM 772 C CA . ASP A 1 119 ? 9.554 28.353 38.454 1.00 26.72 119 ASP A CA 1
ATOM 773 C C . ASP A 1 119 ? 9.708 26.830 38.387 1.00 34.44 119 ASP A C 1
ATOM 774 O O . ASP A 1 119 ? 8.737 26.110 38.174 1.00 32.13 119 ASP A O 1
ATOM 779 N N . ILE A 1 120 ? 10.937 26.351 38.523 1.00 28.53 120 ILE A N 1
ATOM 780 C CA . ILE A 1 120 ? 11.206 24.919 38.507 1.00 29.01 120 ILE A CA 1
ATOM 781 C C . ILE A 1 120 ? 10.584 24.249 39.720 1.00 36.92 120 ILE A C 1
ATOM 782 O O . ILE A 1 120 ? 9.874 23.244 39.592 1.00 28.61 120 ILE A O 1
ATOM 787 N N . TRP A 1 121 ? 10.842 24.829 40.893 1.00 36.16 121 TRP A N 1
ATOM 788 C CA . TRP A 1 121 ? 10.257 24.373 42.154 1.00 35.69 121 TRP A CA 1
ATOM 789 C C . TRP A 1 121 ? 8.746 24.430 42.173 1.00 43.16 121 TRP A C 1
ATOM 790 O O . TRP A 1 121 ? 8.096 23.568 42.744 1.00 43.62 121 TRP A O 1
ATOM 801 N N . SER A 1 122 ? 8.199 25.478 41.579 1.00 31.78 122 SER A N 1
ATOM 802 C CA . SER A 1 122 ? 6.761 25.690 41.564 1.00 32.52 122 SER A CA 1
ATOM 803 C C . SER A 1 122 ? 6.092 24.659 40.662 1.00 44.23 122 SER A C 1
ATOM 804 O O . SER A 1 122 ? 5.029 24.118 40.980 1.00 50.11 122 SER A O 1
ATOM 807 N N . THR A 1 123 ? 6.736 24.369 39.541 1.00 38.42 123 THR A N 1
ATOM 808 C CA . THR A 1 123 ? 6.175 23.435 38.588 1.00 32.25 123 THR A CA 1
ATOM 809 C C . THR A 1 123 ? 6.275 22.041 39.175 1.00 40.81 123 THR A C 1
ATOM 810 O O . THR A 1 123 ? 5.357 21.241 39.052 1.00 49.32 123 THR A O 1
ATOM 814 N N . PHE A 1 124 ? 7.385 21.751 39.839 1.00 43.14 124 PHE A N 1
ATOM 815 C CA . PHE A 1 124 ? 7.522 20.445 40.468 1.00 38.47 124 PHE A CA 1
ATOM 816 C C . PHE A 1 124 ? 6.477 20.232 41.556 1.00 48.05 124 PHE A C 1
ATOM 817 O O . PHE A 1 124 ? 5.855 19.176 41.648 1.00 53.71 124 PHE A O 1
ATOM 825 N N . THR A 1 125 ? 6.294 21.248 42.382 1.00 41.58 125 THR A N 1
ATOM 826 C CA . THR A 1 125 ? 5.461 21.084 43.543 1.00 43.92 125 THR A CA 1
ATOM 827 C C . THR A 1 125 ? 4.001 20.933 43.111 1.00 51.68 125 THR A C 1
ATOM 828 O O . THR A 1 125 ? 3.294 20.099 43.657 1.00 57.16 125 THR A O 1
ATOM 832 N N . LYS A 1 126 ? 3.574 21.681 42.094 1.00 42.67 126 LYS A N 1
ATOM 833 C CA . LYS A 1 126 ? 2.179 21.647 41.627 1.00 43.69 126 LYS A CA 1
ATOM 834 C C . LYS A 1 126 ? 1.986 20.653 40.486 1.00 56.35 126 LYS A C 1
ATOM 835 O O . LYS A 1 126 ? 0.954 20.656 39.811 1.00 60.50 126 LYS A O 1
ATOM 841 N N . LEU A 1 127 ? 2.991 19.807 40.283 1.00 52.47 127 LEU A N 1
ATOM 842 C CA . LEU A 1 127 ? 2.985 18.851 39.184 1.00 40.45 127 LEU A CA 1
ATOM 843 C C . LEU A 1 127 ? 1.834 17.871 39.363 1.00 54.91 127 LEU A C 1
ATOM 844 O O . LEU A 1 127 ? 1.748 17.166 40.368 1.00 63.91 127 LEU A O 1
ATOM 849 N N . ALA A 1 128 ? 0.945 17.838 38.381 1.00 54.97 128 ALA A N 1
ATOM 850 C CA . ALA A 1 128 ? -0.208 16.944 38.407 1.00 57.44 128 ALA A CA 1
ATOM 851 C C . ALA A 1 128 ? -0.506 16.447 37.002 1.00 64.04 128 ALA A C 1
ATOM 852 O O . ALA A 1 128 ? -0.276 17.167 36.038 1.00 58.53 128 ALA A O 1
ATOM 854 N N . PRO A 1 129 ? -1.032 15.217 36.878 1.00 74.07 129 PRO A N 1
ATOM 855 C CA . PRO A 1 129 ? -1.331 14.658 35.555 1.00 60.54 129 PRO A CA 1
ATOM 856 C C . PRO A 1 129 ? -2.266 15.548 34.716 1.00 53.50 129 PRO A C 1
ATOM 857 O O . PRO A 1 129 ? -3.048 16.323 35.278 1.00 55.38 129 PRO A O 1
ATOM 861 N N . LYS A 1 130 ? -2.156 15.412 33.392 1.00 50.01 130 LYS A N 1
ATOM 862 C CA . LYS A 1 130 ? -2.938 16.140 32.383 1.00 57.49 130 LYS A CA 1
ATOM 863 C C . LYS A 1 130 ? -2.376 17.545 32.178 1.00 71.83 130 LYS A C 1
ATOM 864 O O . LYS A 1 130 ? -3.000 18.396 31.536 1.00 78.79 130 LYS A O 1
ATOM 870 N N . GLN A 1 131 ? -1.179 17.769 32.712 1.00 74.81 131 GLN A N 1
ATOM 871 C CA . GLN A 1 131 ? -0.458 19.020 32.506 1.00 60.31 131 GLN A CA 1
ATOM 872 C C . GLN A 1 131 ? 0.444 18.930 31.280 1.00 48.34 131 GLN A C 1
ATOM 873 O O . GLN A 1 131 ? 1.061 17.882 31.023 1.00 43.92 131 GLN A O 1
ATOM 879 N N . LEU A 1 132 ? 0.516 20.030 30.527 1.00 42.34 132 LEU A N 1
ATOM 880 C CA . LEU A 1 132 ? 1.324 20.092 29.309 1.00 44.09 132 LEU A CA 1
ATOM 881 C C . LEU A 1 132 ? 2.573 20.996 29.477 1.00 44.24 132 LEU A C 1
ATOM 882 O O . LEU A 1 132 ? 2.456 22.219 29.688 1.00 43.07 132 LEU A O 1
ATOM 887 N N . ILE A 1 133 ? 3.765 20.402 29.376 1.00 42.92 133 ILE A N 1
ATOM 888 C CA . ILE A 1 133 ? 5.009 21.156 29.576 1.00 44.17 133 ILE A CA 1
ATOM 889 C C . ILE A 1 133 ? 5.679 21.491 28.245 1.00 48.82 133 ILE A C 1
ATOM 890 O O . ILE A 1 133 ? 6.272 20.637 27.574 1.00 39.36 133 ILE A O 1
ATOM 895 N N . VAL A 1 134 ? 5.590 22.760 27.876 1.00 36.15 134 VAL A N 1
ATOM 896 C CA . VAL A 1 134 ? 5.772 23.140 26.484 1.00 35.11 134 VAL A CA 1
ATOM 897 C C . VAL A 1 134 ? 7.074 23.902 26.255 1.00 35.60 134 VAL A C 1
ATOM 898 O O . VAL A 1 134 ? 7.328 24.403 25.167 1.00 32.89 134 VAL A O 1
ATOM 902 N N . ASP A 1 135 ? 7.893 23.990 27.287 1.00 26.42 135 ASP A N 1
ATOM 903 C CA . ASP A 1 135 ? 9.234 24.528 27.129 1.00 28.53 135 ASP A CA 1
ATOM 904 C C . ASP A 1 135 ? 10.236 23.410 27.421 1.00 40.06 135 ASP A C 1
ATOM 905 O O . ASP A 1 135 ? 10.240 22.829 28.512 1.00 41.30 135 ASP A O 1
ATOM 910 N N . GLU A 1 136 ? 11.082 23.092 26.452 1.00 39.47 136 GLU A N 1
ATOM 911 C CA . GLU A 1 136 ? 11.977 21.956 26.612 1.00 34.16 136 GLU A CA 1
ATOM 912 C C . GLU A 1 136 ? 12.944 22.163 27.785 1.00 35.89 136 GLU A C 1
ATOM 913 O O . GLU A 1 136 ? 13.197 21.221 28.531 1.00 42.72 136 GLU A O 1
ATOM 919 N N . ASN A 1 137 ? 13.482 23.377 27.948 1.00 27.08 137 ASN A N 1
ATOM 920 C CA . ASN A 1 137 ? 14.434 23.639 29.041 1.00 29.54 137 ASN A CA 1
ATOM 921 C C . ASN A 1 137 ? 13.800 23.382 30.404 1.00 40.13 137 ASN A C 1
ATOM 922 O O . ASN A 1 137 ? 14.426 22.811 31.284 1.00 41.44 137 ASN A O 1
ATOM 927 N N . LEU A 1 138 ? 12.553 23.810 30.569 1.00 35.49 138 LEU A N 1
ATOM 928 C CA . LEU A 1 138 ? 11.835 23.551 31.807 1.00 27.73 138 LEU A CA 1
ATOM 929 C C . LEU A 1 138 ? 11.663 22.043 31.984 1.00 38.25 138 LEU A C 1
ATOM 930 O O . LEU A 1 138 ? 11.938 21.500 33.059 1.00 38.99 138 LEU A O 1
ATOM 935 N N . TYR A 1 139 ? 11.217 21.365 30.928 1.00 34.97 139 TYR A N 1
ATOM 936 C CA . TYR A 1 139 ? 11.008 19.928 31.021 1.00 38.03 139 TYR A CA 1
ATOM 937 C C . TYR A 1 139 ? 12.297 19.242 31.429 1.00 43.47 139 TYR A C 1
ATOM 938 O O . TYR A 1 139 ? 12.342 18.523 32.423 1.00 34.96 139 TYR A O 1
ATOM 947 N N . ARG A 1 140 ? 13.351 19.513 30.672 1.00 48.40 140 ARG A N 1
ATOM 948 C CA . ARG A 1 140 ? 14.673 19.000 30.978 1.00 41.83 140 ARG A CA 1
ATOM 949 C C . ARG A 1 140 ? 15.141 19.359 32.389 1.00 44.44 140 ARG A C 1
ATOM 950 O O . ARG A 1 140 ? 15.836 18.571 33.006 1.00 38.27 140 ARG A O 1
ATOM 958 N N . GLU A 1 141 ? 14.757 20.516 32.926 1.00 35.87 141 GLU A N 1
ATOM 959 C CA . GLU A 1 141 ? 15.114 20.806 34.314 1.00 31.38 141 GLU A CA 1
ATOM 960 C C . GLU A 1 141 ? 14.376 19.878 35.290 1.00 33.65 141 GLU A C 1
ATOM 961 O O . GLU A 1 141 ? 14.961 19.411 36.266 1.00 45.16 141 GLU A O 1
ATOM 967 N N . LEU A 1 142 ? 13.098 19.608 35.019 1.00 33.62 142 LEU A N 1
ATOM 968 C CA . LEU A 1 142 ? 12.295 18.724 35.874 1.00 41.00 142 LEU A CA 1
ATOM 969 C C . LEU A 1 142 ? 12.808 17.281 35.911 1.00 45.10 142 LEU A C 1
ATOM 970 O O . LEU A 1 142 ? 12.771 16.615 36.954 1.00 50.18 142 LEU A O 1
ATOM 975 N N . VAL A 1 143 ? 13.269 16.789 34.770 1.00 40.29 143 VAL A N 1
ATOM 976 C CA . VAL A 1 143 ? 13.804 15.438 34.695 1.00 48.03 143 VAL A CA 1
ATOM 977 C C . VAL A 1 143 ? 15.087 15.292 35.526 1.00 48.98 143 VAL A C 1
ATOM 978 O O . VAL A 1 143 ? 15.178 14.391 36.367 1.00 55.43 143 VAL A O 1
ATOM 982 N N . ASP A 1 144 ? 16.081 16.136 35.300 1.00 45.03 144 ASP A N 1
ATOM 983 C CA . ASP A 1 144 ? 17.310 15.955 36.046 1.00 45.84 144 ASP A CA 1
ATOM 984 C C . ASP A 1 144 ? 17.086 16.075 37.542 1.00 51.72 144 ASP A C 1
ATOM 985 O O . ASP A 1 144 ? 17.554 15.241 38.310 1.00 59.70 144 ASP A O 1
ATOM 990 N N . ARG A 1 145 ? 16.368 17.107 37.955 1.00 46.63 145 ARG A N 1
ATOM 991 C CA . ARG A 1 145 ? 16.068 17.313 39.364 1.00 46.83 145 ARG A CA 1
ATOM 992 C C . ARG A 1 145 ? 15.080 16.340 40.020 1.00 45.93 145 ARG A C 1
ATOM 993 O O . ARG A 1 145 ? 15.293 15.900 41.143 1.00 50.50 145 ARG A O 1
ATOM 1001 N N . TYR A 1 146 ? 13.993 16.027 39.317 1.00 43.56 146 TYR A N 1
ATOM 1002 C CA . TYR A 1 146 ? 12.946 15.161 39.854 1.00 42.68 146 TYR A CA 1
ATOM 1003 C C . TYR A 1 146 ? 12.389 14.076 38.923 1.00 41.23 146 TYR A C 1
ATOM 1004 O O . TYR A 1 146 ? 11.185 13.842 38.905 1.00 50.45 146 TYR A O 1
ATOM 1013 N N . GLY A 1 147 ? 13.250 13.411 38.166 1.00 77.06 147 GLY A N 1
ATOM 1014 C CA . GLY A 1 147 ? 12.817 12.389 37.225 1.00 79.23 147 GLY A CA 1
ATOM 1015 C C . GLY A 1 147 ? 12.085 11.216 37.848 1.00 69.57 147 GLY A C 1
ATOM 1016 O O . GLY A 1 147 ? 11.151 10.664 37.271 1.00 60.09 147 GLY A O 1
ATOM 1017 N N . GLU A 1 148 ? 12.527 10.838 39.036 1.00 64.14 148 GLU A N 1
ATOM 1018 C CA . GLU A 1 148 ? 11.979 9.718 39.783 1.00 55.63 148 GLU A CA 1
ATOM 1019 C C . GLU A 1 148 ? 10.505 9.846 40.158 1.00 57.87 148 GLU A C 1
ATOM 1020 O O . GLU A 1 148 ? 9.782 8.858 40.180 1.00 71.52 148 GLU A O 1
ATOM 1026 N N . TYR A 1 149 ? 10.069 11.055 40.475 1.00 48.20 149 TYR A N 1
ATOM 1027 C CA . TYR A 1 149 ? 8.696 11.302 40.915 1.00 43.22 149 TYR A CA 1
ATOM 1028 C C . TYR A 1 149 ? 7.607 11.429 39.847 1.00 48.70 149 TYR A C 1
ATOM 1029 O O . TYR A 1 149 ? 6.444 11.612 40.187 1.00 53.34 149 TYR A O 1
ATOM 1038 N N . PHE A 1 150 ? 7.966 11.362 38.571 1.00 47.38 150 PHE A N 1
ATOM 1039 C CA . PHE A 1 150 ? 6.975 11.546 37.509 1.00 59.77 150 PHE A CA 1
ATOM 1040 C C . PHE A 1 150 ? 7.337 10.829 36.202 1.00 58.25 150 PHE A C 1
ATOM 1041 O O . PHE A 1 150 ? 8.507 10.510 35.929 1.00 52.55 150 PHE A O 1
ATOM 1049 N N . THR A 1 151 ? 6.306 10.569 35.404 1.00 51.99 151 THR A N 1
ATOM 1050 C CA . THR A 1 151 ? 6.491 10.027 34.067 1.00 68.39 151 THR A CA 1
ATOM 1051 C C . THR A 1 151 ? 5.645 10.852 33.094 1.00 72.15 151 THR A C 1
ATOM 1052 O O . THR A 1 151 ? 4.537 11.261 33.425 1.00 84.88 151 THR A O 1
ATOM 1056 N N . GLY A 1 152 ? 6.176 11.117 31.906 1.00 67.64 152 GLY A N 1
ATOM 1057 C CA . GLY A 1 152 ? 5.444 11.864 30.901 1.00 60.45 152 GLY A CA 1
ATOM 1058 C C . GLY A 1 152 ? 5.878 11.488 29.497 1.00 66.26 152 GLY A C 1
ATOM 1059 O O . GLY A 1 152 ? 6.931 10.863 29.298 1.00 75.53 152 GLY A O 1
ATOM 1060 N N . ALA A 1 153 ? 5.072 11.877 28.513 1.00 51.20 153 ALA A N 1
ATOM 1061 C CA . ALA A 1 153 ? 5.345 11.506 27.125 1.00 55.76 153 ALA A CA 1
ATOM 1062 C C . ALA A 1 153 ? 5.218 12.664 26.141 1.00 58.92 153 ALA A C 1
ATOM 1063 O O . ALA A 1 153 ? 4.322 13.498 26.271 1.00 68.38 153 ALA A O 1
ATOM 1065 N N . MET A 1 154 ? 6.116 12.700 25.156 1.00 49.79 154 MET A N 1
ATOM 1066 C CA . MET A 1 154 ? 6.029 13.663 24.053 1.00 52.81 154 MET A CA 1
ATOM 1067 C C . MET A 1 154 ? 4.766 13.435 23.199 1.00 57.75 154 MET A C 1
ATOM 1068 O O . MET A 1 154 ? 4.078 14.384 22.794 1.00 49.23 154 MET A O 1
ATOM 1073 N N . GLU B 1 24 ? -7.058 27.538 88.307 1.00 70.13 24 GLU B N 1
ATOM 1074 C CA . GLU B 1 24 ? -6.966 26.866 87.006 1.00 74.66 24 GLU B CA 1
ATOM 1075 C C . GLU B 1 24 ? -6.128 25.591 87.071 1.00 79.95 24 GLU B C 1
ATOM 1076 O O . GLU B 1 24 ? -5.232 25.459 87.912 1.00 81.86 24 GLU B O 1
ATOM 1082 N N . LYS B 1 25 ? -6.419 24.659 86.167 1.00 70.66 25 LYS B N 1
ATOM 1083 C CA . LYS B 1 25 ? -5.695 23.397 86.128 1.00 64.93 25 LYS B CA 1
ATOM 1084 C C . LYS B 1 25 ? -4.620 23.383 85.040 1.00 60.99 25 LYS B C 1
ATOM 1085 O O . LYS B 1 25 ? -4.123 22.313 84.665 1.00 68.49 25 LYS B O 1
ATOM 1091 N N . ILE B 1 26 ? -4.266 24.564 84.532 1.00 55.66 26 ILE B N 1
ATOM 1092 C CA . ILE B 1 26 ? -3.101 24.694 83.667 1.00 48.16 26 ILE B CA 1
ATOM 1093 C C . ILE B 1 26 ? -1.934 25.344 84.448 1.00 52.67 26 ILE B C 1
ATOM 1094 O O . ILE B 1 26 ? -2.067 26.419 85.033 1.00 62.69 26 ILE B O 1
ATOM 1099 N N . ILE B 1 27 ? -0.789 24.675 84.483 1.00 38.71 27 ILE B N 1
ATOM 1100 C CA . ILE B 1 27 ? 0.295 25.116 85.360 1.00 37.75 27 ILE B CA 1
ATOM 1101 C C . ILE B 1 27 ? 1.561 25.492 84.599 1.00 46.87 27 ILE B C 1
ATOM 1102 O O . ILE B 1 27 ? 2.027 24.764 83.705 1.00 32.33 27 ILE B O 1
ATOM 1107 N N . TYR B 1 28 ? 2.122 26.632 84.982 1.00 42.08 28 TYR B N 1
ATOM 1108 C CA . TYR B 1 28 ? 3.234 27.209 84.270 1.00 33.65 28 TYR B CA 1
ATOM 1109 C C . TYR B 1 28 ? 3.934 28.264 85.121 1.00 39.23 28 TYR B C 1
ATOM 1110 O O . TYR B 1 28 ? 3.428 28.675 86.163 1.00 41.89 28 TYR B O 1
ATOM 1119 N N . PHE B 1 29 ? 5.118 28.676 84.686 1.00 37.24 29 PHE B N 1
ATOM 1120 C CA . PHE B 1 29 ? 5.844 29.728 85.379 1.00 35.24 29 PHE B CA 1
ATOM 1121 C C . PHE B 1 29 ? 5.189 31.062 85.065 1.00 36.82 29 PHE B C 1
ATOM 1122 O O . PHE B 1 29 ? 4.770 31.766 85.963 1.00 39.04 29 PHE B O 1
ATOM 1130 N N . ALA B 1 30 ? 5.082 31.394 83.786 1.00 35.79 30 ALA B N 1
ATOM 1131 C CA . ALA B 1 30 ? 4.555 32.683 83.392 1.00 38.83 30 ALA B CA 1
ATOM 1132 C C . ALA B 1 30 ? 4.033 32.656 81.965 1.00 46.85 30 ALA B C 1
ATOM 1133 O O . ALA B 1 30 ? 4.613 31.997 81.100 1.00 46.36 30 ALA B O 1
ATOM 1135 N N . ALA B 1 31 ? 2.943 33.373 81.715 1.00 42.05 31 ALA B N 1
ATOM 1136 C CA . ALA B 1 31 ? 2.304 33.346 80.403 1.00 38.95 31 ALA B CA 1
ATOM 1137 C C . ALA B 1 31 ? 2.356 34.693 79.705 1.00 42.36 31 ALA B C 1
ATOM 1138 O O . ALA B 1 31 ? 2.317 35.735 80.344 1.00 43.97 31 ALA B O 1
ATOM 1140 N N . TYR B 1 32 ? 2.421 34.657 78.381 1.00 38.06 32 TYR B N 1
ATOM 1141 C CA . TYR B 1 32 ? 2.507 35.854 77.570 1.00 38.78 32 TYR B CA 1
ATOM 1142 C C . TYR B 1 32 ? 1.384 35.863 76.552 1.00 46.00 32 TYR B C 1
ATOM 1143 O O . TYR B 1 32 ? 1.321 35.000 75.675 1.00 40.32 32 TYR B O 1
ATOM 1152 N N . VAL B 1 33 ? 0.493 36.842 76.699 1.00 48.23 33 VAL B N 1
ATOM 1153 C CA . VAL B 1 33 ? -0.507 37.163 75.689 1.00 44.90 33 VAL B CA 1
ATOM 1154 C C . VAL B 1 33 ? 0.121 37.842 74.478 1.00 47.82 33 VAL B C 1
ATOM 1155 O O . VAL B 1 33 ? 0.863 38.801 74.639 1.00 48.88 33 VAL B O 1
ATOM 1159 N N . ILE B 1 34 ? -0.158 37.338 73.274 1.00 43.32 34 ILE B N 1
ATOM 1160 C CA . ILE B 1 34 ? 0.134 38.093 72.058 1.00 41.89 34 ILE B CA 1
ATOM 1161 C C . ILE B 1 34 ? -0.918 39.194 71.945 1.00 55.36 34 ILE B C 1
ATOM 1162 O O . ILE B 1 34 ? -2.120 38.933 72.065 1.00 55.78 34 ILE B O 1
ATOM 1167 N N . THR B 1 35 ? -0.454 40.426 71.807 1.00 47.86 35 THR B N 1
ATOM 1168 C CA . THR B 1 35 ? -1.349 41.563 71.711 1.00 56.42 35 THR B CA 1
ATOM 1169 C C . THR B 1 35 ? -1.577 42.001 70.275 1.00 58.96 35 THR B C 1
ATOM 1170 O O . THR B 1 35 ? -2.678 42.393 69.919 1.00 68.20 35 THR B O 1
ATOM 1174 N N . SER B 1 36 ? -0.534 41.929 69.457 1.00 54.54 36 SER B N 1
ATOM 1175 C CA . SER B 1 36 ? -0.636 42.296 68.049 1.00 56.94 36 SER B CA 1
ATOM 1176 C C . SER B 1 36 ? 0.295 41.485 67.160 1.00 57.01 36 SER B C 1
ATOM 1177 O O . SER B 1 36 ? 1.402 41.163 67.553 1.00 60.42 36 SER B O 1
ATOM 1180 N N . VAL B 1 37 ? -0.151 41.186 65.950 1.00 64.46 37 VAL B N 1
ATOM 1181 C CA . VAL B 1 37 ? 0.661 40.456 64.991 1.00 67.26 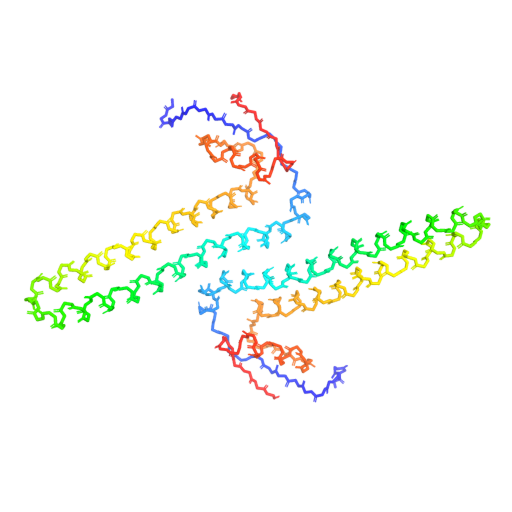37 VAL B CA 1
ATOM 1182 C C . VAL B 1 37 ? 0.716 41.263 63.698 1.00 67.51 37 VAL B C 1
ATOM 1183 O O . VAL B 1 37 ? -0.318 41.645 63.169 1.00 68.82 37 VAL B O 1
ATOM 1187 N N . ASP B 1 38 ? 1.915 41.515 63.186 1.00 59.17 38 ASP B N 1
ATOM 1188 C CA . ASP B 1 38 ? 2.070 42.279 61.956 1.00 51.74 38 ASP B CA 1
ATOM 1189 C C . ASP B 1 38 ? 1.925 41.347 60.774 1.00 59.85 38 ASP B C 1
ATOM 1190 O O . ASP B 1 38 ? 2.904 40.920 60.181 1.00 70.48 38 ASP B O 1
ATOM 1195 N N . GLU B 1 39 ? 0.686 41.053 60.424 1.00 57.61 39 GLU B N 1
ATOM 1196 C CA . GLU B 1 39 ? 0.384 40.127 59.352 1.00 58.13 39 GLU B CA 1
ATOM 1197 C C . GLU B 1 39 ? 0.909 40.524 57.987 1.00 65.12 39 GLU B C 1
ATOM 1198 O O . GLU B 1 39 ? 1.294 39.670 57.205 1.00 70.98 39 GLU B O 1
ATOM 1204 N N . GLU B 1 40 ? 0.891 41.814 57.694 1.00 65.24 40 GLU B N 1
ATOM 1205 C CA . GLU B 1 40 ? 1.318 42.324 56.385 1.00 74.99 40 GLU B CA 1
ATOM 1206 C C . GLU B 1 40 ? 2.795 41.947 56.134 1.00 65.70 40 GLU B C 1
ATOM 1207 O O . GLU B 1 40 ? 3.149 41.434 55.066 1.00 72.13 40 GLU B O 1
ATOM 1213 N N . MET B 1 41 ? 3.636 42.160 57.144 1.00 98.03 41 MET B N 1
ATOM 1214 C CA . MET B 1 41 ? 5.065 41.919 57.030 1.00 94.75 41 MET B CA 1
ATOM 1215 C C . MET B 1 41 ? 5.361 40.439 57.073 1.00 94.67 41 MET B C 1
ATOM 1216 O O . MET B 1 41 ? 6.264 39.964 56.377 1.00 99.80 41 MET B O 1
ATOM 1221 N N . ARG B 1 42 ? 4.602 39.710 57.888 1.00 53.08 42 ARG B N 1
ATOM 1222 C CA . ARG B 1 42 ? 4.790 38.269 57.970 1.00 55.55 42 ARG B CA 1
ATOM 1223 C C . ARG B 1 42 ? 4.455 37.676 56.614 1.00 67.80 42 ARG B C 1
ATOM 1224 O O . ARG B 1 42 ? 5.241 36.905 56.058 1.00 62.63 42 ARG B O 1
ATOM 1232 N N . HIS B 1 43 ? 3.304 38.069 56.078 1.00 67.01 43 HIS B N 1
ATOM 1233 C CA . HIS B 1 43 ? 2.875 37.620 54.764 1.00 67.50 43 HIS B CA 1
ATOM 1234 C C . HIS B 1 43 ? 3.931 37.964 53.716 1.00 68.33 43 HIS B C 1
ATOM 1235 O O . HIS B 1 43 ? 4.222 37.155 52.833 1.00 76.49 43 HIS B O 1
ATOM 1242 N N . ASN B 1 44 ? 4.525 39.149 53.824 1.00 58.85 44 ASN B N 1
ATOM 1243 C CA . ASN B 1 44 ? 5.516 39.574 52.833 1.00 67.51 44 ASN B CA 1
ATOM 1244 C C . ASN B 1 44 ? 6.878 38.883 52.986 1.00 71.18 44 ASN B C 1
ATOM 1245 O O . ASN B 1 44 ? 7.543 38.604 51.986 1.00 73.89 44 ASN B O 1
ATOM 1250 N N . GLU B 1 45 ? 7.295 38.594 54.219 1.00 69.27 45 GLU B N 1
ATOM 1251 C CA . GLU B 1 45 ? 8.608 37.980 54.436 1.00 62.33 45 GLU B CA 1
ATOM 1252 C C . GLU B 1 45 ? 8.575 36.465 54.649 1.00 52.54 45 GLU B C 1
ATOM 1253 O O . GLU B 1 45 ? 9.617 35.839 54.848 1.00 50.50 45 GLU B O 1
ATOM 1259 N N . LEU B 1 46 ? 7.381 35.890 54.568 1.00 50.33 46 LEU B N 1
ATOM 1260 C CA . LEU B 1 46 ? 7.162 34.471 54.830 1.00 50.66 46 LEU B CA 1
ATOM 1261 C C . LEU B 1 46 ? 8.012 33.570 53.940 1.00 69.66 46 LEU B C 1
ATOM 1262 O O . LEU B 1 46 ? 8.668 32.649 54.426 1.00 78.73 46 LEU B O 1
ATOM 1267 N N . SER B 1 47 ? 7.986 33.828 52.637 1.00 67.46 47 SER B N 1
ATOM 1268 C CA . SER B 1 47 ? 8.751 33.027 51.682 1.00 67.13 47 SER B CA 1
ATOM 1269 C C . SER B 1 47 ? 10.249 33.001 52.040 1.00 56.19 47 SER B C 1
ATOM 1270 O O . SER B 1 47 ? 10.874 31.936 52.070 1.00 53.20 47 SER B O 1
ATOM 1273 N N . THR B 1 48 ? 10.803 34.179 52.325 1.00 54.61 48 THR B N 1
ATOM 1274 C CA . THR B 1 48 ? 12.184 34.315 52.776 1.00 58.55 48 THR B CA 1
ATOM 1275 C C . THR B 1 48 ? 12.431 33.611 54.110 1.00 63.16 48 THR B C 1
ATOM 1276 O O . THR B 1 48 ? 13.400 32.864 54.237 1.00 60.89 48 THR B O 1
ATOM 1280 N N . LEU B 1 49 ? 11.556 33.841 55.091 1.00 63.12 49 LEU B N 1
ATOM 1281 C CA . LEU B 1 49 ? 11.705 33.223 56.404 1.00 55.20 49 LEU B CA 1
ATOM 1282 C C . LEU B 1 49 ? 11.663 31.694 56.288 1.00 61.34 49 LEU B C 1
ATOM 1283 O O . LEU B 1 49 ? 12.410 30.987 56.971 1.00 58.96 49 LEU B O 1
ATOM 1288 N N . GLU B 1 50 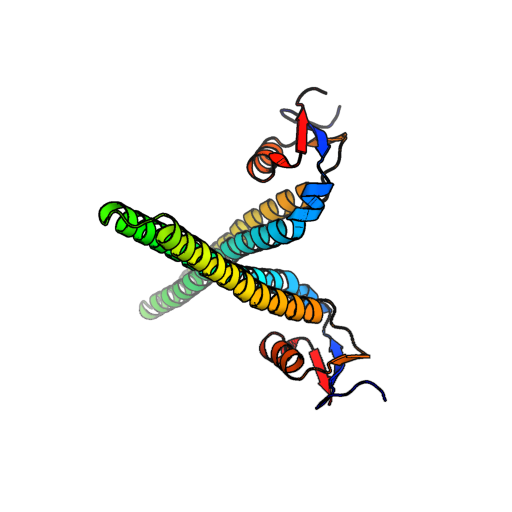? 10.807 31.191 55.405 1.00 51.96 50 GLU B N 1
ATOM 1289 C CA . GLU B 1 50 ? 10.613 29.752 55.269 1.00 47.03 50 GLU B CA 1
ATOM 1290 C C . GLU B 1 50 ? 11.839 29.021 54.736 1.00 45.94 50 GLU B C 1
ATOM 1291 O O . GLU B 1 50 ? 12.189 27.963 55.236 1.00 46.12 50 GLU B O 1
ATOM 1297 N N . ALA B 1 51 ? 12.470 29.577 53.709 1.00 43.74 51 ALA B N 1
ATOM 1298 C CA . ALA B 1 51 ? 13.710 29.027 53.179 1.00 49.63 51 ALA B CA 1
ATOM 1299 C C . ALA B 1 51 ? 14.804 29.025 54.253 1.00 42.80 51 ALA B C 1
ATOM 1300 O O . ALA B 1 51 ? 15.547 28.062 54.374 1.00 46.60 51 ALA B O 1
ATOM 1302 N N . GLU B 1 52 ? 14.883 30.106 55.024 1.00 33.94 52 GLU B N 1
ATOM 1303 C CA . GLU B 1 52 ? 15.840 30.253 56.131 1.00 49.19 52 GLU B CA 1
ATOM 1304 C C . GLU B 1 52 ? 15.694 29.160 57.229 1.00 48.40 52 GLU B C 1
ATOM 1305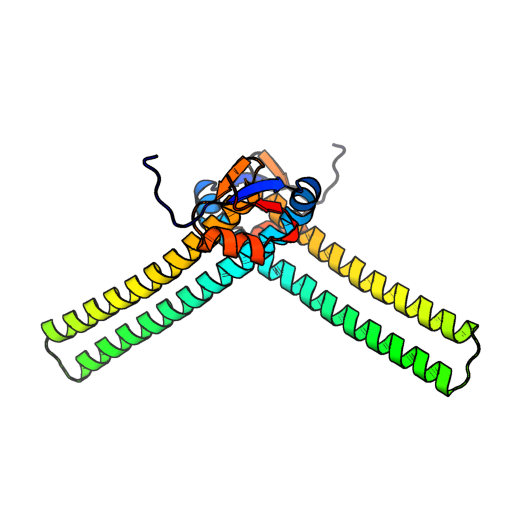 O O . GLU B 1 52 ? 16.690 28.625 57.731 1.00 50.09 52 GLU B O 1
ATOM 1311 N N . MET B 1 53 ? 14.452 28.851 57.605 1.00 57.02 53 MET B N 1
ATOM 1312 C CA . MET B 1 53 ? 14.186 27.756 58.524 1.00 62.16 53 MET B CA 1
ATOM 1313 C C . MET B 1 53 ? 14.564 26.418 57.892 1.00 70.07 53 MET B C 1
ATOM 1314 O O . MET B 1 53 ? 15.147 25.563 58.547 1.00 73.24 53 MET B O 1
ATOM 1319 N N . ALA B 1 54 ? 14.224 26.231 56.621 1.00 43.82 54 ALA B N 1
ATOM 1320 C CA . ALA B 1 54 ? 14.537 24.986 55.928 1.00 44.45 54 ALA B CA 1
ATOM 1321 C C . ALA B 1 54 ? 16.047 24.777 55.826 1.00 42.89 54 ALA B C 1
ATOM 1322 O O . ALA B 1 54 ? 16.513 23.645 55.915 1.00 37.20 54 ALA B O 1
ATOM 1324 N N . VAL B 1 55 ? 16.810 25.856 55.648 1.00 40.52 55 VAL B N 1
ATOM 1325 C CA . VAL B 1 55 ? 18.277 25.749 55.661 1.00 35.30 55 VAL B CA 1
ATOM 1326 C C . VAL B 1 55 ? 18.764 25.299 57.036 1.00 39.45 55 VAL B C 1
ATOM 1327 O O . VAL B 1 55 ? 19.614 24.415 57.131 1.00 46.75 55 VAL B O 1
ATOM 1331 N N . GLU B 1 56 ? 18.216 25.891 58.096 1.00 38.42 56 GLU B N 1
ATOM 1332 C CA . GLU B 1 56 ? 18.605 25.519 59.458 1.00 34.75 56 GLU B CA 1
ATOM 1333 C C . GLU B 1 56 ? 18.247 24.050 59.761 1.00 41.48 56 GLU B C 1
ATOM 1334 O O . GLU B 1 56 ? 19.022 23.315 60.373 1.00 43.82 56 GLU B O 1
ATOM 1340 N N . ARG B 1 57 ? 17.055 23.652 59.321 1.00 34.72 57 ARG B N 1
ATOM 1341 C CA . ARG B 1 57 ? 16.554 22.295 59.455 1.00 30.30 57 ARG B CA 1
ATOM 1342 C C . ARG B 1 57 ? 17.512 21.333 58.781 1.00 46.94 57 ARG B C 1
ATOM 1343 O O . ARG B 1 57 ? 17.827 20.272 59.317 1.00 54.13 57 ARG B O 1
ATOM 1351 N N . LYS B 1 58 ? 17.989 21.719 57.603 1.00 41.66 58 LYS B N 1
ATOM 1352 C CA . LYS B 1 58 ? 18.872 20.851 56.849 1.00 48.06 58 LYS B CA 1
ATOM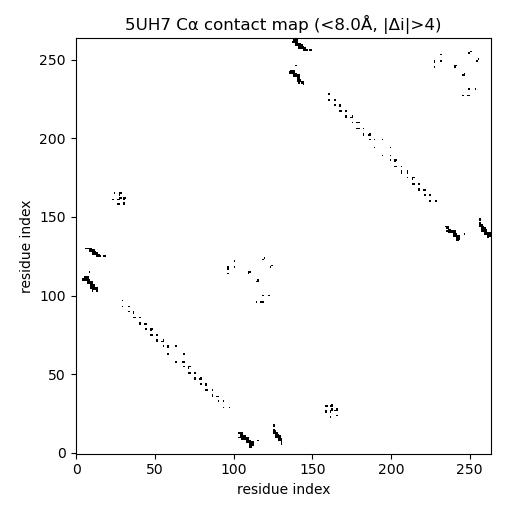 1353 C C . LYS B 1 58 ? 20.227 20.749 57.507 1.00 37.44 58 LYS B C 1
ATOM 1354 O O . LYS B 1 58 ? 20.834 19.696 57.454 1.00 43.02 58 LYS B O 1
ATOM 1360 N N . ALA B 1 59 ? 20.695 21.822 58.141 1.00 29.01 59 ALA B N 1
ATOM 1361 C CA . ALA B 1 59 ? 21.988 21.757 58.828 1.00 31.98 59 ALA B CA 1
ATOM 1362 C C . ALA B 1 59 ? 21.966 20.712 59.953 1.00 43.32 59 ALA B C 1
ATOM 1363 O O . ALA B 1 59 ? 22.955 20.000 60.171 1.00 42.45 59 ALA B O 1
ATOM 1365 N N . VAL B 1 60 ? 20.837 20.622 60.652 1.00 32.58 60 VAL B N 1
ATOM 1366 C CA . VAL B 1 60 ? 20.641 19.572 61.649 1.00 36.03 60 VAL B CA 1
ATOM 1367 C C . VAL B 1 60 ? 20.677 18.174 61.023 1.00 35.89 60 VAL B C 1
ATOM 1368 O O . VAL B 1 60 ? 21.376 17.290 61.511 1.00 39.15 60 VAL B O 1
ATOM 1372 N N . GLU B 1 61 ? 19.921 17.994 59.940 1.00 28.26 61 GLU B N 1
ATOM 1373 C CA . GLU B 1 61 ? 19.834 16.721 59.217 1.00 29.49 61 GLU B CA 1
ATOM 1374 C C . GLU B 1 61 ? 21.169 16.261 58.609 1.00 31.33 61 GLU B C 1
ATOM 1375 O O . GLU B 1 61 ? 21.458 15.078 58.562 1.00 38.49 61 GLU B O 1
ATOM 1381 N N . ASP B 1 62 ? 21.963 17.210 58.133 1.00 29.01 62 ASP B N 1
ATOM 1382 C CA . ASP B 1 62 ? 23.272 16.927 57.577 1.00 40.98 62 ASP B CA 1
ATOM 1383 C C . ASP B 1 62 ? 24.221 16.460 58.660 1.00 32.37 62 ASP B C 1
ATOM 1384 O O . ASP B 1 62 ? 24.867 15.431 58.498 1.00 39.98 62 ASP B O 1
ATOM 1389 N N . GLN B 1 63 ? 24.303 17.201 59.762 1.00 28.33 63 GLN B N 1
ATOM 1390 C CA . GLN B 1 63 ? 25.112 16.765 60.902 1.00 33.06 63 GLN B CA 1
ATOM 1391 C C . GLN B 1 63 ? 24.738 15.333 61.309 1.00 29.52 63 GLN B C 1
ATOM 1392 O O . GLN B 1 63 ? 25.607 14.486 61.491 1.00 43.50 63 GLN B O 1
ATOM 1398 N N . ARG B 1 64 ? 23.434 15.075 61.402 1.00 24.02 64 ARG B N 1
ATOM 1399 C CA . ARG B 1 64 ? 22.923 13.797 61.848 1.00 28.81 64 ARG B CA 1
ATOM 1400 C C . ARG B 1 64 ? 23.425 12.676 60.971 1.00 37.81 64 ARG B C 1
ATOM 1401 O O . ARG B 1 64 ? 23.851 11.650 61.475 1.00 47.21 64 ARG B O 1
ATOM 1409 N N . ASP B 1 65 ? 23.371 12.901 59.659 1.00 34.01 65 ASP B N 1
ATOM 1410 C CA . ASP B 1 65 ? 23.685 11.891 58.658 1.00 32.52 65 ASP B CA 1
ATOM 1411 C C . ASP B 1 65 ? 25.162 11.572 58.627 1.00 27.49 65 ASP B C 1
ATOM 1412 O O . ASP B 1 65 ? 25.561 10.416 58.501 1.00 32.22 65 ASP B O 1
ATOM 1417 N N . GLY B 1 66 ? 25.957 12.625 58.772 1.00 29.70 66 GLY B N 1
ATOM 1418 C CA . GLY B 1 66 ? 27.393 12.499 58.881 1.00 31.01 66 GLY B CA 1
ATOM 1419 C C . GLY B 1 66 ? 27.740 11.635 60.075 1.00 34.48 66 GLY B C 1
ATOM 1420 O O . GLY B 1 66 ? 28.592 10.752 59.971 1.00 47.52 66 GLY B O 1
ATOM 1421 N N . GLU B 1 67 ? 27.075 11.880 61.205 1.00 25.66 67 GLU B N 1
ATOM 1422 C CA . GLU B 1 67 ? 27.405 11.157 62.416 1.00 25.33 67 GLU B CA 1
ATOM 1423 C C . GLU B 1 67 ? 27.019 9.690 62.285 1.00 28.06 67 GLU B C 1
ATOM 1424 O O . GLU B 1 67 ? 27.790 8.816 62.662 1.00 35.10 67 GLU B O 1
ATOM 1430 N N . LEU B 1 68 ? 25.836 9.439 61.736 1.00 28.81 68 LEU B N 1
ATOM 1431 C CA . LEU B 1 68 ? 25.324 8.086 61.503 1.00 27.92 68 LEU B CA 1
ATOM 1432 C C . LEU B 1 68 ? 26.229 7.319 60.595 1.00 27.92 68 LEU B C 1
ATOM 1433 O O . LEU B 1 68 ? 26.493 6.157 60.812 1.00 27.75 68 LEU B O 1
ATOM 1438 N N . GLU B 1 69 ? 26.708 7.972 59.551 1.00 28.51 69 GLU B N 1
ATOM 1439 C CA . GLU B 1 69 ? 27.520 7.277 58.562 1.00 31.98 69 GLU B CA 1
ATOM 1440 C C . GLU B 1 69 ? 28.883 6.907 59.179 1.00 33.81 69 GLU B C 1
ATOM 1441 O O . GLU B 1 69 ? 29.308 5.763 59.106 1.00 38.78 69 GLU B O 1
ATOM 1447 N N . ALA B 1 70 ? 29.535 7.884 59.812 1.00 32.80 70 ALA B N 1
ATOM 1448 C CA . ALA B 1 70 ? 30.792 7.650 60.510 1.00 34.20 70 ALA B CA 1
ATOM 1449 C C . ALA B 1 70 ? 30.650 6.586 61.595 1.00 32.65 70 ALA B C 1
ATOM 1450 O O . ALA B 1 70 ? 31.527 5.743 61.752 1.00 34.48 70 ALA B O 1
ATOM 1452 N N . ARG B 1 71 ? 29.544 6.609 62.337 1.00 31.87 71 ARG B N 1
ATOM 1453 C CA . ARG B 1 71 ? 29.370 5.663 63.433 1.00 34.82 71 ARG B CA 1
ATOM 1454 C C . ARG B 1 71 ? 29.164 4.234 62.922 1.00 40.22 71 ARG B C 1
ATOM 1455 O O . ARG B 1 71 ? 29.618 3.269 63.549 1.00 30.77 71 ARG B O 1
ATOM 1463 N N . ALA B 1 72 ? 28.483 4.101 61.790 1.00 38.29 72 ALA B N 1
ATOM 1464 C CA . ALA B 1 72 ? 28.297 2.789 61.181 1.00 37.62 72 ALA B CA 1
ATOM 1465 C C . ALA B 1 72 ? 29.630 2.216 60.693 1.00 31.97 72 ALA B C 1
ATOM 1466 O O . ALA B 1 72 ? 29.874 1.008 60.803 1.00 44.14 72 ALA B O 1
ATOM 1468 N N . GLN B 1 73 ? 30.483 3.081 60.138 1.00 33.59 73 GLN B N 1
ATOM 1469 C CA . GLN B 1 73 ? 31.818 2.642 59.717 1.00 37.39 73 GLN B CA 1
ATOM 1470 C C . GLN B 1 73 ? 32.595 2.115 60.910 1.00 32.52 73 GLN B C 1
ATOM 1471 O O . GLN B 1 73 ? 33.238 1.064 60.821 1.00 41.44 73 GLN B O 1
ATOM 1477 N N . LYS B 1 74 ? 32.521 2.859 62.021 1.00 34.72 74 LYS B N 1
ATOM 1478 C CA . LYS B 1 74 ? 33.179 2.492 63.266 1.00 33.26 74 LYS B CA 1
ATOM 1479 C C . LYS B 1 74 ? 32.736 1.124 63.740 1.00 32.45 74 LYS B C 1
ATOM 1480 O O . LYS B 1 74 ? 33.564 0.263 64.007 1.00 35.64 74 LYS B O 1
ATOM 1486 N N . LEU B 1 75 ? 31.428 0.924 63.831 1.00 30.91 75 LEU B N 1
ATOM 1487 C CA . LEU B 1 75 ? 30.899 -0.363 64.241 1.00 31.49 75 LEU B CA 1
ATOM 1488 C C . LEU B 1 75 ? 31.410 -1.521 63.347 1.00 33.37 75 LEU B C 1
ATOM 1489 O O . LEU B 1 75 ? 31.741 -2.593 63.846 1.00 35.90 75 LEU B O 1
ATOM 1494 N N . GLU B 1 76 ? 31.460 -1.299 62.033 1.00 33.29 76 GLU B N 1
ATOM 1495 C CA . GLU B 1 76 ? 31.898 -2.344 61.120 1.00 39.81 76 GLU B CA 1
ATOM 1496 C C . GLU B 1 76 ? 33.366 -2.680 61.389 1.00 41.90 76 GLU B C 1
ATOM 1497 O O . GLU B 1 76 ? 33.737 -3.860 61.506 1.00 40.29 76 GLU B O 1
ATOM 1503 N N . ALA B 1 77 ? 34.196 -1.643 61.519 1.00 37.87 77 ALA B N 1
ATOM 1504 C CA . ALA B 1 77 ? 35.619 -1.834 61.785 1.00 39.81 77 ALA B CA 1
ATOM 1505 C C . ALA B 1 77 ? 35.827 -2.477 63.153 1.00 37.02 77 ALA B C 1
ATOM 1506 O O . ALA B 1 77 ? 36.705 -3.332 63.308 1.00 40.21 77 ALA B O 1
ATOM 1508 N N . ASP B 1 78 ? 35.018 -2.081 64.140 1.00 35.73 78 ASP B N 1
ATOM 1509 C CA . ASP B 1 78 ? 35.169 -2.626 65.484 1.00 36.01 78 ASP B CA 1
ATOM 1510 C C . ASP B 1 78 ? 34.845 -4.121 65.479 1.00 44.99 78 ASP B C 1
ATOM 1511 O O . ASP B 1 78 ? 35.515 -4.911 66.147 1.00 44.23 78 ASP B O 1
ATOM 1516 N N . LEU B 1 79 ? 33.814 -4.507 64.724 1.00 41.31 79 LEU B N 1
ATOM 1517 C CA . LEU B 1 79 ? 33.462 -5.919 64.592 1.00 41.28 79 LEU B CA 1
ATOM 1518 C C . LEU B 1 79 ? 34.575 -6.695 63.884 1.00 40.13 79 LEU B C 1
ATOM 1519 O O . LEU B 1 79 ? 34.949 -7.777 64.326 1.00 47.77 79 LEU B O 1
ATOM 1524 N N . ALA B 1 80 ? 35.124 -6.121 62.817 1.00 43.55 80 ALA B N 1
ATOM 1525 C CA . ALA B 1 80 ? 36.262 -6.720 62.141 1.00 44.61 80 ALA B CA 1
ATOM 1526 C C . ALA B 1 80 ? 37.409 -6.997 63.137 1.00 49.76 80 ALA B C 1
ATOM 1527 O O . ALA B 1 80 ? 38.020 -8.063 63.126 1.00 54.03 80 ALA B O 1
ATOM 1529 N N . GLU B 1 81 ? 37.665 -6.035 64.012 1.00 52.00 81 GLU B N 1
ATOM 1530 C CA . GLU B 1 81 ? 38.751 -6.142 64.976 1.00 49.13 81 GLU B CA 1
ATOM 1531 C C . GLU B 1 81 ? 38.507 -7.294 65.941 1.00 49.87 81 GLU B C 1
ATOM 1532 O O . GLU B 1 81 ? 39.443 -8.037 66.253 1.00 45.61 81 GLU B O 1
ATOM 1538 N N . LEU B 1 82 ? 37.264 -7.449 66.403 1.00 48.86 82 LEU B N 1
ATOM 1539 C CA . LEU B 1 82 ? 36.936 -8.559 67.292 1.00 51.55 82 LEU B CA 1
ATOM 1540 C C . LEU B 1 82 ? 37.108 -9.886 66.550 1.00 54.15 82 LEU B C 1
ATOM 1541 O O . LEU B 1 82 ? 37.445 -10.919 67.138 1.00 56.65 82 LEU B O 1
ATOM 1546 N N . GLU B 1 83 ? 36.899 -9.842 65.242 1.00 54.93 83 GLU B N 1
ATOM 1547 C CA . GLU B 1 83 ? 37.061 -11.031 64.439 1.00 61.09 83 GLU B CA 1
ATOM 1548 C C . GLU B 1 83 ? 38.533 -11.442 64.416 1.00 55.35 83 GLU B C 1
ATOM 1549 O O . GLU B 1 83 ? 38.856 -12.573 64.752 1.00 56.65 83 GLU B O 1
ATOM 1555 N N . ALA B 1 84 ? 39.426 -10.522 64.051 1.00 54.90 84 ALA B N 1
ATOM 1556 C CA . ALA B 1 84 ? 40.876 -10.820 63.974 1.00 53.32 84 ALA B CA 1
ATOM 1557 C C . ALA B 1 84 ? 41.470 -11.308 65.303 1.00 53.58 84 ALA B C 1
ATOM 1558 O O . ALA B 1 84 ? 42.369 -12.143 65.323 1.00 57.94 84 ALA B O 1
ATOM 1560 N N . GLU B 1 85 ? 40.969 -10.768 66.410 1.00 54.00 85 GLU B N 1
ATOM 1561 C CA . GLU B 1 85 ? 41.372 -11.212 67.746 1.00 55.78 85 GLU B CA 1
ATOM 1562 C C . GLU B 1 85 ? 40.635 -12.482 68.150 1.00 62.40 85 GLU B C 1
ATOM 1563 O O . GLU B 1 85 ? 40.755 -12.930 69.291 1.00 71.75 85 GLU B O 1
ATOM 1569 N N . GLY B 1 86 ? 39.831 -13.017 67.231 1.00 59.46 86 GLY B N 1
ATOM 1570 C CA . GLY B 1 86 ? 39.017 -14.192 67.487 1.00 60.57 86 GLY B CA 1
ATOM 1571 C C . GLY B 1 86 ? 38.228 -14.165 68.785 1.00 63.73 86 GLY B C 1
ATOM 1572 O O . GLY B 1 86 ? 38.254 -15.136 69.548 1.00 69.81 86 GLY B O 1
ATOM 1573 N N . ALA B 1 87 ? 37.530 -13.063 69.048 1.00 60.87 87 ALA B N 1
ATOM 1574 C CA . ALA B 1 87 ? 36.705 -12.971 70.255 1.00 52.81 87 ALA B CA 1
ATOM 1575 C C . ALA B 1 87 ? 35.475 -13.887 70.146 1.00 55.30 87 ALA B C 1
ATOM 1576 O O . ALA B 1 87 ? 35.124 -14.359 69.054 1.00 52.03 87 ALA B O 1
ATOM 1578 N N . LYS B 1 88 ? 34.847 -14.160 71.288 1.00 53.96 88 LYS B N 1
ATOM 1579 C CA . LYS B 1 88 ? 33.643 -14.988 71.332 1.00 51.32 88 LYS B CA 1
ATOM 1580 C C . LYS B 1 88 ? 32.420 -14.226 70.843 1.00 56.43 88 LYS B C 1
ATOM 1581 O O . LYS B 1 88 ? 32.452 -13.003 70.729 1.00 55.98 88 LYS B O 1
ATOM 1587 N N . ALA B 1 89 ? 31.333 -14.945 70.585 1.00 55.16 89 ALA B N 1
ATOM 1588 C CA . ALA B 1 89 ? 30.177 -14.325 69.954 1.00 49.82 89 ALA B CA 1
ATOM 1589 C C . ALA B 1 89 ? 29.489 -13.343 70.873 1.00 45.89 89 ALA B C 1
ATOM 1590 O O . ALA B 1 89 ? 29.117 -12.256 70.438 1.00 45.84 89 ALA B O 1
ATOM 1592 N N . ASP B 1 90 ? 29.329 -13.719 72.143 1.00 43.56 90 ASP B N 1
ATOM 1593 C CA . ASP B 1 90 ? 28.575 -12.901 73.102 1.00 42.81 90 ASP B CA 1
ATOM 1594 C C . ASP B 1 90 ? 29.276 -11.568 73.285 1.00 52.14 90 ASP B C 1
ATOM 1595 O O . ASP B 1 90 ? 28.634 -10.568 73.597 1.00 60.43 90 ASP B O 1
ATOM 1600 N N . ALA B 1 91 ? 30.582 -11.552 73.021 1.00 54.66 91 ALA B N 1
ATOM 1601 C CA . ALA B 1 91 ? 31.362 -10.322 73.060 1.00 51.64 91 ALA B CA 1
ATOM 1602 C C . ALA B 1 91 ? 31.114 -9.491 71.824 1.00 54.47 91 ALA B C 1
ATOM 1603 O O . ALA B 1 91 ? 30.928 -8.275 71.915 1.00 43.97 91 ALA B O 1
ATOM 1605 N N . ARG B 1 92 ? 31.116 -10.140 70.667 1.00 49.65 92 ARG B N 1
ATOM 1606 C CA . ARG B 1 92 ? 30.841 -9.440 69.416 1.00 52.29 92 ARG B CA 1
ATOM 1607 C C . ARG B 1 92 ? 29.408 -8.895 69.380 1.00 46.61 92 ARG B C 1
ATOM 1608 O O . ARG B 1 92 ? 29.115 -7.897 68.723 1.00 41.08 92 ARG B O 1
ATOM 1616 N N . ARG B 1 93 ? 28.507 -9.549 70.095 1.00 43.13 93 ARG B N 1
ATOM 1617 C CA . ARG B 1 93 ? 27.120 -9.119 70.103 1.00 40.44 93 ARG B CA 1
ATOM 1618 C C . ARG B 1 93 ? 26.921 -7.869 70.935 1.00 42.37 93 ARG B C 1
ATOM 1619 O O . ARG B 1 93 ? 26.172 -6.985 70.538 1.00 40.93 93 ARG B O 1
ATOM 1627 N N . LYS B 1 94 ? 27.572 -7.783 72.093 1.00 42.78 94 LYS B N 1
ATOM 1628 C CA . LYS B 1 94 ? 27.359 -6.615 72.942 1.00 48.48 94 LYS B CA 1
ATOM 1629 C C . LYS B 1 94 ? 27.893 -5.375 72.221 1.00 51.83 94 LYS B C 1
ATOM 1630 O O . LYS B 1 94 ? 27.308 -4.282 72.326 1.00 45.43 94 LYS B O 1
ATOM 1636 N N . VAL B 1 95 ? 28.976 -5.534 71.463 1.00 45.68 95 VAL B N 1
ATOM 1637 C CA . VAL B 1 95 ? 29.512 -4.372 70.758 1.00 42.18 95 VAL B CA 1
ATOM 1638 C C . VAL B 1 95 ? 28.556 -4.029 69.591 1.00 38.76 95 VAL B C 1
ATOM 1639 O O . VAL B 1 95 ? 28.333 -2.850 69.292 1.00 43.46 95 VAL B O 1
ATOM 1643 N N . ARG B 1 96 ? 27.941 -5.035 68.975 1.00 36.46 96 ARG B N 1
ATOM 1644 C CA . ARG B 1 96 ? 26.942 -4.755 67.937 1.00 44.76 96 ARG B CA 1
ATOM 1645 C C . ARG B 1 96 ? 25.738 -3.993 68.503 1.00 41.52 96 ARG B C 1
ATOM 1646 O O . ARG B 1 96 ? 25.303 -2.986 67.950 1.00 41.64 96 ARG B O 1
ATOM 1654 N N . ASP B 1 97 ? 25.220 -4.472 69.622 1.00 36.63 97 ASP B N 1
ATOM 1655 C CA . ASP B 1 97 ? 24.053 -3.875 70.241 1.00 40.06 97 ASP B CA 1
ATOM 1656 C C . ASP B 1 97 ? 24.367 -2.474 70.785 1.00 36.34 97 ASP B C 1
ATOM 1657 O O . ASP B 1 97 ? 23.553 -1.558 70.666 1.00 38.13 97 ASP B O 1
ATOM 1662 N N . GLY B 1 98 ? 25.553 -2.300 71.363 1.00 37.66 98 GLY B N 1
ATOM 1663 C CA . GLY B 1 98 ? 26.012 -0.985 71.793 1.00 33.73 98 GLY B CA 1
ATOM 1664 C C . GLY B 1 98 ? 26.152 0.025 70.650 1.00 38.30 98 GLY B C 1
ATOM 1665 O O . GLY B 1 98 ? 25.836 1.201 70.818 1.00 43.90 98 GLY B O 1
ATOM 1666 N N . GLY B 1 99 ? 26.637 -0.437 69.494 1.00 37.27 99 GLY B N 1
ATOM 1667 C CA . GLY B 1 99 ? 26.663 0.372 68.283 1.00 30.03 99 GLY B CA 1
ATOM 1668 C C . GLY B 1 99 ? 25.265 0.809 67.855 1.00 38.78 99 GLY B C 1
ATOM 1669 O O . GLY B 1 99 ? 24.997 2.015 67.731 1.00 36.22 99 GLY B O 1
ATOM 1670 N N . GLU B 1 100 ? 24.368 -0.157 67.630 1.00 31.59 100 GLU B N 1
ATOM 1671 C CA . GLU B 1 100 ? 22.987 0.163 67.253 1.00 35.93 100 GLU B CA 1
ATOM 1672 C C . GLU B 1 100 ? 22.324 1.138 68.238 1.00 30.35 100 GLU B C 1
ATOM 1673 O O . GLU B 1 100 ? 21.649 2.085 67.826 1.00 32.01 100 GLU B O 1
ATOM 1679 N N . ARG B 1 101 ? 22.540 0.917 69.530 1.00 31.86 101 ARG B N 1
ATOM 1680 C CA . ARG B 1 101 ? 22.062 1.830 70.562 1.00 33.03 101 ARG B CA 1
ATOM 1681 C C . ARG B 1 101 ? 22.523 3.274 70.343 1.00 43.61 101 ARG B C 1
ATOM 1682 O O . ARG B 1 101 ? 21.702 4.193 70.313 1.00 52.81 101 ARG B O 1
ATOM 1690 N N . GLU B 1 102 ? 23.832 3.474 70.206 1.00 31.83 102 GLU B N 1
ATOM 1691 C CA . GLU B 1 102 ? 24.378 4.807 69.972 1.00 33.31 102 GLU B CA 1
ATOM 1692 C C . GLU B 1 102 ? 23.819 5.445 68.699 1.00 28.23 102 GLU B C 1
ATOM 1693 O O . GLU B 1 102 ? 23.543 6.649 68.652 1.00 30.33 102 GLU B O 1
ATOM 1699 N N . MET B 1 103 ? 23.654 4.644 67.657 1.00 46.00 103 MET B N 1
ATOM 1700 C CA . MET B 1 103 ? 23.097 5.159 66.412 1.00 52.50 103 MET B CA 1
ATOM 1701 C C . MET B 1 103 ? 21.632 5.571 66.530 1.00 56.03 103 MET B C 1
ATOM 1702 O O . MET B 1 103 ? 21.173 6.495 65.855 1.00 54.92 103 MET B O 1
ATOM 1707 N N . ARG B 1 104 ? 20.893 4.842 67.358 1.00 42.88 104 ARG B N 1
ATOM 1708 C CA . ARG B 1 104 ? 19.550 5.254 67.721 1.00 32.26 104 ARG B CA 1
ATOM 1709 C C . ARG B 1 104 ? 19.612 6.595 68.438 1.00 38.79 104 ARG B C 1
ATOM 1710 O O . ARG B 1 104 ? 18.831 7.479 68.144 1.00 37.51 104 ARG B O 1
ATOM 1718 N N . GLN B 1 105 ? 20.561 6.765 69.348 1.00 30.12 105 GLN B N 1
ATOM 1719 C CA . GLN B 1 105 ? 20.654 8.018 70.087 1.00 35.19 105 GLN B CA 1
ATOM 1720 C C . GLN B 1 105 ? 20.997 9.225 69.205 1.00 43.55 105 GLN B C 1
ATOM 1721 O O . GLN B 1 105 ? 20.524 10.338 69.444 1.00 46.95 105 GLN B O 1
ATOM 1727 N N . ILE B 1 106 ? 21.818 9.007 68.190 1.00 38.14 106 ILE B N 1
ATOM 1728 C CA . ILE B 1 106 ? 22.091 10.057 67.228 1.00 35.78 106 ILE B CA 1
ATOM 1729 C C . ILE B 1 106 ? 20.798 10.468 66.511 1.00 35.22 106 ILE B C 1
ATOM 1730 O O . ILE B 1 106 ? 20.490 11.665 66.412 1.00 38.12 106 ILE B O 1
ATOM 1735 N N . ARG B 1 107 ? 20.050 9.480 66.020 1.00 26.50 107 ARG B N 1
ATOM 1736 C CA . ARG B 1 107 ? 18.801 9.737 65.327 1.00 27.79 107 ARG B CA 1
ATOM 1737 C C . ARG B 1 107 ? 17.767 10.407 66.243 1.00 29.69 107 ARG B C 1
ATOM 1738 O O . ARG B 1 107 ? 17.121 11.369 65.841 1.00 27.98 107 ARG B O 1
ATOM 1746 N N . ASP B 1 108 ? 17.646 9.909 67.477 1.00 25.96 108 ASP B N 1
ATOM 1747 C CA . ASP B 1 108 ? 16.654 10.414 68.437 1.00 26.91 108 ASP B CA 1
ATOM 1748 C C . ASP B 1 108 ? 16.951 11.856 68.868 1.00 33.13 108 ASP B C 1
ATOM 1749 O O . ASP B 1 108 ? 16.042 12.688 68.930 1.00 38.84 108 ASP B O 1
ATOM 1754 N N . ARG B 1 109 ? 18.223 12.149 69.131 1.00 28.73 109 ARG B N 1
ATOM 1755 C CA . ARG B 1 109 ? 18.640 13.471 69.578 1.00 25.15 109 ARG B CA 1
ATOM 1756 C C . ARG B 1 109 ? 18.407 14.521 68.525 1.00 31.88 109 ARG B C 1
ATOM 1757 O O . ARG B 1 109 ? 17.927 15.607 68.825 1.00 38.38 109 ARG B O 1
ATOM 1765 N N . ALA B 1 110 ? 18.771 14.208 67.289 1.00 28.02 110 ALA B N 1
ATOM 1766 C CA . ALA B 1 110 ? 18.555 15.146 66.198 1.00 30.62 110 ALA B CA 1
ATOM 1767 C C . ALA B 1 110 ? 17.045 15.320 65.936 1.00 33.70 110 ALA B C 1
ATOM 1768 O O . ALA B 1 110 ? 16.609 16.402 65.591 1.00 27.49 110 ALA B O 1
ATOM 1770 N N . GLN B 1 111 ? 16.251 14.263 66.124 1.00 30.49 111 GLN B N 1
ATOM 1771 C CA . GLN B 1 111 ? 14.807 14.372 65.929 1.00 27.92 111 GLN B CA 1
ATOM 1772 C C . GLN B 1 111 ? 14.192 15.332 66.942 1.00 32.85 111 GLN B C 1
ATOM 1773 O O . GLN B 1 111 ? 13.287 16.087 66.593 1.00 32.10 111 GLN B O 1
ATOM 1779 N N . ARG B 1 112 ? 14.682 15.310 68.185 1.00 25.75 112 ARG B N 1
ATOM 1780 C CA . ARG B 1 112 ? 14.198 16.255 69.181 1.00 29.97 112 ARG B CA 1
ATOM 1781 C C . ARG B 1 112 ? 14.477 17.684 68.719 1.00 26.65 112 ARG B C 1
ATOM 1782 O O . ARG B 1 112 ? 13.651 18.561 68.865 1.00 30.74 112 ARG B O 1
ATOM 1790 N N . GLU B 1 113 ? 15.645 17.909 68.142 1.00 24.28 113 GLU B N 1
ATOM 1791 C CA . GLU B 1 113 ? 15.985 19.243 67.693 1.00 36.89 113 GLU B CA 1
ATOM 1792 C C . GLU B 1 113 ? 15.100 19.641 66.514 1.00 38.27 113 GLU B C 1
ATOM 1793 O O . GLU B 1 113 ? 14.655 20.775 66.447 1.00 38.09 113 GLU B O 1
ATOM 1799 N N . LEU B 1 114 ? 14.816 18.700 65.615 1.00 36.76 114 LEU B N 1
ATOM 1800 C CA . LEU B 1 114 ? 13.951 18.977 64.466 1.00 36.44 114 LEU B CA 1
ATOM 1801 C C . LEU B 1 114 ? 12.534 19.295 64.925 1.00 29.82 114 LEU B C 1
ATOM 1802 O O . LEU B 1 114 ? 11.861 20.153 64.353 1.00 29.19 114 LEU B O 1
ATOM 1807 N N . ASP B 1 115 ? 12.092 18.572 65.954 1.00 25.32 115 ASP B N 1
ATOM 1808 C CA . ASP B 1 115 ? 10.765 18.755 66.534 1.00 26.42 115 ASP B CA 1
ATOM 1809 C C . ASP B 1 115 ? 10.629 20.155 67.106 1.00 39.18 115 ASP B C 1
ATOM 1810 O O . ASP B 1 115 ? 9.588 20.780 66.993 1.00 35.40 115 ASP B O 1
ATOM 1815 N N . ARG B 1 116 ? 11.703 20.646 67.711 1.00 26.24 116 ARG B N 1
ATOM 1816 C CA . ARG B 1 116 ? 11.680 21.963 68.330 1.00 28.21 116 ARG B CA 1
ATOM 1817 C C . ARG B 1 116 ? 11.615 23.053 67.273 1.00 29.27 116 ARG B C 1
ATOM 1818 O O . ARG B 1 116 ? 10.869 24.001 67.422 1.00 32.47 116 ARG B O 1
ATOM 1826 N N . LEU B 1 117 ? 12.395 22.898 66.207 1.00 33.91 117 LEU B N 1
ATOM 1827 C CA . LEU B 1 117 ? 12.396 23.853 65.114 1.00 25.18 117 LEU B CA 1
ATOM 1828 C C . LEU B 1 117 ? 11.039 23.844 64.409 1.00 32.99 117 LEU B C 1
ATOM 1829 O O . LEU B 1 117 ? 10.517 24.878 64.005 1.00 31.75 117 LEU B O 1
ATOM 1834 N N . GLU B 1 118 ? 10.447 22.672 64.287 1.00 25.38 118 GLU B N 1
ATOM 1835 C CA . GLU B 1 118 ? 9.146 22.587 63.650 1.00 36.71 118 GLU B CA 1
ATOM 1836 C C . GLU B 1 118 ? 8.113 23.355 64.488 1.00 35.37 118 GLU B C 1
ATOM 1837 O O . GLU B 1 118 ? 7.273 24.068 63.942 1.00 33.26 118 GLU B O 1
ATOM 1843 N N . ASP B 1 119 ? 8.202 23.225 65.811 1.00 32.68 119 ASP B N 1
ATOM 1844 C CA . ASP B 1 119 ? 7.250 23.875 66.710 1.00 31.31 119 ASP B CA 1
ATOM 1845 C C . ASP B 1 119 ? 7.373 25.397 66.661 1.00 36.94 119 ASP B C 1
ATOM 1846 O O . ASP B 1 119 ? 6.385 26.100 66.495 1.00 36.43 119 ASP B O 1
ATOM 1851 N N . ILE B 1 120 ? 8.592 25.898 66.793 1.00 34.11 120 ILE B N 1
ATOM 1852 C CA . ILE B 1 120 ? 8.845 27.324 66.683 1.00 37.84 120 ILE B CA 1
ATOM 1853 C C . ILE B 1 120 ? 8.236 27.910 65.400 1.00 43.08 120 ILE B C 1
ATOM 1854 O O . ILE B 1 120 ? 7.553 28.933 65.432 1.00 46.86 120 ILE B O 1
ATOM 1859 N N . TRP B 1 121 ? 8.534 27.280 64.270 1.00 31.98 121 TRP B N 1
ATOM 1860 C CA . TRP B 1 121 ? 8.037 27.743 62.981 1.00 33.92 121 TRP B CA 1
ATOM 1861 C C . TRP B 1 121 ? 6.524 27.667 62.866 1.00 40.57 121 TRP B C 1
ATOM 1862 O O . TRP B 1 121 ? 5.885 28.582 62.365 1.00 45.25 121 TRP B O 1
ATOM 1873 N N . SER B 1 122 ? 5.960 26.566 63.338 1.00 33.33 122 SER B N 1
ATOM 1874 C CA . SER B 1 122 ? 4.527 26.362 63.285 1.00 41.63 122 SER B CA 1
ATOM 1875 C C . SER B 1 122 ? 3.816 27.415 64.117 1.00 47.63 122 SER B C 1
ATOM 1876 O O . SER B 1 122 ? 2.786 27.949 63.717 1.00 52.18 122 SER B O 1
ATOM 1879 N N . THR B 1 123 ? 4.377 27.705 65.283 1.00 37.66 123 THR B N 1
ATOM 1880 C CA . THR B 1 123 ? 3.811 28.696 66.177 1.00 33.33 123 THR B CA 1
ATOM 1881 C C . THR B 1 123 ? 3.840 30.088 65.561 1.00 41.21 123 THR B C 1
ATOM 1882 O O . THR B 1 123 ? 2.888 30.848 65.687 1.00 45.95 123 THR B O 1
ATOM 1886 N N . PHE B 1 124 ? 4.943 30.421 64.904 1.00 39.23 124 PHE B N 1
ATOM 1887 C CA . PHE B 1 124 ? 5.082 31.721 64.266 1.00 35.90 124 PHE B CA 1
ATOM 1888 C C . PHE B 1 124 ? 4.101 31.945 63.115 1.00 50.55 124 PHE B C 1
ATOM 1889 O O . PHE B 1 124 ? 3.529 33.019 62.980 1.00 50.05 124 PHE B O 1
ATOM 1897 N N . THR B 1 125 ? 3.925 30.928 62.283 1.00 47.41 125 THR B N 1
ATOM 1898 C CA . THR B 1 125 ? 3.030 31.020 61.134 1.00 49.64 125 THR B CA 1
ATOM 1899 C C . THR B 1 125 ? 1.556 31.201 61.492 1.00 41.32 125 THR B C 1
ATOM 1900 O O . THR B 1 125 ? 0.840 31.942 60.832 1.00 54.12 125 THR B O 1
ATOM 1904 N N . LYS B 1 126 ? 1.115 30.507 62.532 1.00 33.46 126 LYS B N 1
ATOM 1905 C CA . LYS B 1 126 ? -0.271 30.554 62.980 1.00 43.64 126 LYS B CA 1
ATOM 1906 C C . LYS B 1 126 ? -0.478 31.537 64.124 1.00 50.74 126 LYS B C 1
ATOM 1907 O O . LYS B 1 126 ? -1.531 31.564 64.750 1.00 49.78 126 LYS B O 1
ATOM 1913 N N . LEU B 1 127 ? 0.546 32.329 64.399 1.00 43.87 127 LEU B N 1
ATOM 1914 C CA . LEU B 1 127 ? 0.527 33.289 65.512 1.00 46.89 127 LEU B CA 1
ATOM 1915 C C . LEU B 1 127 ? -0.544 34.357 65.349 1.00 47.50 127 LEU B C 1
ATOM 1916 O O . LEU B 1 127 ? -0.550 35.085 64.358 1.00 49.29 127 LEU B O 1
ATOM 1921 N N . ALA B 1 128 ? -1.430 34.473 66.329 1.00 52.53 128 ALA B N 1
ATOM 1922 C CA . ALA B 1 128 ? -2.525 35.439 66.251 1.00 53.18 128 ALA B CA 1
ATOM 1923 C C . ALA B 1 128 ? -2.801 36.104 67.596 1.00 54.19 128 ALA B C 1
ATOM 1924 O O . ALA B 1 128 ? -2.665 35.456 68.653 1.00 42.08 128 ALA B O 1
ATOM 1926 N N . PRO B 1 129 ? -3.219 37.392 67.568 1.00 56.43 129 PRO B N 1
ATOM 1927 C CA . PRO B 1 129 ? -3.638 38.109 68.784 1.00 38.30 129 PRO B CA 1
ATOM 1928 C C . PRO B 1 129 ? -4.501 37.241 69.694 1.00 44.51 129 PRO B C 1
ATOM 1929 O O . PRO B 1 129 ? -5.233 36.382 69.207 1.00 55.62 129 PRO B O 1
ATOM 1933 N N . LYS B 1 130 ? -4.345 37.451 71.000 1.00 46.22 130 LYS B N 1
ATOM 1934 C CA . LYS B 1 130 ? -5.031 36.710 72.069 1.00 46.66 130 LYS B CA 1
ATOM 1935 C C . LYS B 1 130 ? -4.428 35.337 72.376 1.00 52.62 130 LYS B C 1
ATOM 1936 O O . LYS B 1 130 ? -4.880 34.654 73.296 1.00 54.67 130 LYS B O 1
ATOM 1942 N N . GLN B 1 131 ? -3.432 34.900 71.617 1.00 51.62 131 GLN B N 1
ATOM 1943 C CA . GLN B 1 131 ? -2.894 33.570 71.897 1.00 52.77 131 GLN B CA 1
ATOM 1944 C C . GLN B 1 131 ? -2.064 33.641 73.166 1.00 48.67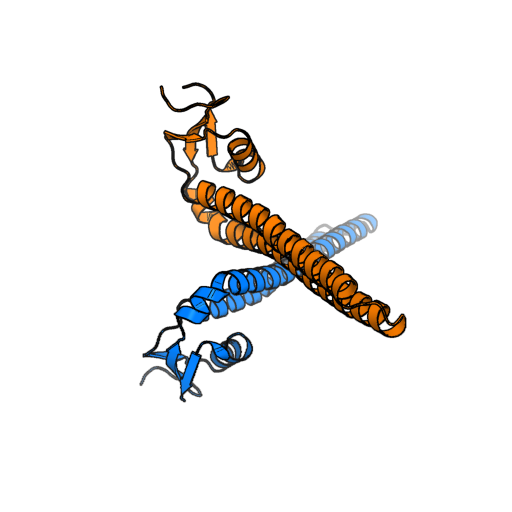 131 GLN B C 1
ATOM 1945 O O . GLN B 1 131 ? -1.314 34.599 73.361 1.00 60.33 131 GLN B O 1
ATOM 1951 N N . LEU B 1 132 ? -2.207 32.634 74.024 1.00 44.29 132 LEU B N 1
ATOM 1952 C CA . LEU B 1 132 ? -1.476 32.565 75.290 1.00 36.41 132 LEU B CA 1
ATOM 1953 C C . LEU B 1 132 ? -0.226 31.651 75.222 1.00 42.22 132 LEU B C 1
ATOM 1954 O O . LEU B 1 132 ? -0.346 30.422 75.222 1.00 45.52 132 LEU B O 1
ATOM 1959 N N . ILE B 1 133 ? 0.968 32.246 75.162 1.00 34.82 133 ILE B N 1
ATOM 1960 C CA . ILE B 1 133 ? 2.210 31.470 75.120 1.00 35.85 133 ILE B CA 1
ATOM 1961 C C . ILE B 1 133 ? 2.732 31.137 76.522 1.00 35.53 133 ILE B C 1
ATOM 1962 O O . ILE B 1 133 ? 3.235 32.018 77.236 1.00 33.97 133 ILE B O 1
ATOM 1967 N N . VAL B 1 134 ? 2.633 29.862 76.891 1.00 29.81 134 VAL B N 1
ATOM 1968 C CA . VAL B 1 134 ? 2.787 29.442 78.273 1.00 30.45 134 VAL B CA 1
ATOM 1969 C C . VAL B 1 134 ? 4.076 28.644 78.550 1.00 28.88 134 VAL B C 1
ATOM 1970 O O . VAL B 1 134 ? 4.275 28.139 79.651 1.00 29.35 134 VAL B O 1
ATOM 1974 N N . ASP B 1 135 ? 4.947 28.514 77.561 1.00 27.13 135 ASP B N 1
ATOM 1975 C CA . ASP B 1 135 ? 6.265 27.951 77.824 1.00 25.76 135 ASP B CA 1
ATOM 1976 C C . ASP B 1 135 ? 7.332 29.026 77.615 1.00 25.78 135 ASP B C 1
ATOM 1977 O O . ASP B 1 135 ? 7.448 29.595 76.515 1.00 29.69 135 ASP B O 1
ATOM 1982 N N . GLU B 1 136 ? 8.097 29.315 78.667 1.00 35.98 136 GLU B N 1
ATOM 1983 C CA . GLU B 1 136 ? 9.033 30.433 78.644 1.00 31.75 136 GLU B CA 1
ATOM 1984 C C . GLU B 1 136 ? 10.065 30.275 77.535 1.00 31.76 136 GLU B C 1
ATOM 1985 O O . GLU B 1 136 ? 10.373 31.249 76.849 1.00 35.50 136 GLU B O 1
ATOM 1991 N N . ASN B 1 137 ? 10.559 29.051 77.327 1.00 28.80 137 ASN B N 1
ATOM 1992 C CA . ASN B 1 137 ? 11.557 28.809 76.284 1.00 25.00 137 ASN B CA 1
ATOM 1993 C C . ASN B 1 137 ? 10.974 29.026 74.890 1.00 33.71 137 ASN B C 1
ATOM 1994 O O . ASN B 1 137 ? 11.656 29.527 73.995 1.00 36.27 137 ASN B O 1
ATOM 1999 N N . LEU B 1 138 ? 9.712 28.660 74.695 1.00 31.06 138 LEU B N 1
ATOM 2000 C CA . LEU B 1 138 ? 9.095 28.917 73.398 1.00 27.78 138 LEU B CA 1
ATOM 2001 C C . LEU B 1 138 ? 8.995 30.425 73.175 1.00 30.12 138 LEU B C 1
ATOM 2002 O O . LEU B 1 138 ? 9.386 30.919 72.102 1.00 30.43 138 LEU B O 1
ATOM 2007 N N . TYR B 1 139 ? 8.491 31.148 74.185 1.00 27.66 139 TYR B N 1
ATOM 2008 C CA . TYR B 1 139 ? 8.348 32.595 74.047 1.00 32.97 139 TYR B CA 1
ATOM 2009 C C . TYR B 1 139 ? 9.667 33.246 73.698 1.00 35.25 139 TYR B C 1
ATOM 2010 O O . TYR B 1 139 ? 9.774 34.011 72.732 1.00 34.10 139 TYR B O 1
ATOM 2019 N N . ARG B 1 140 ? 10.673 32.908 74.488 1.00 38.71 140 ARG B N 1
ATOM 2020 C CA . ARG B 1 140 ? 12.011 33.410 74.275 1.00 38.50 140 ARG B CA 1
ATOM 2021 C C . ARG B 1 140 ? 12.505 33.109 72.848 1.00 38.73 140 ARG B C 1
ATOM 2022 O O . ARG B 1 140 ? 13.063 33.997 72.207 1.00 40.80 140 ARG B O 1
ATOM 2030 N N . GLU B 1 141 ? 12.268 31.908 72.315 1.00 36.35 141 GLU B N 1
ATOM 2031 C CA . GLU B 1 141 ? 12.658 31.647 70.915 1.00 32.22 141 GLU B CA 1
ATOM 2032 C C . GLU B 1 141 ? 11.885 32.534 69.919 1.00 30.11 141 GLU B C 1
ATOM 2033 O O . GLU B 1 141 ? 12.473 33.077 68.995 1.00 38.69 141 GLU B O 1
ATOM 2039 N N . LEU B 1 142 ? 10.572 32.666 70.108 1.00 39.23 142 LEU B N 1
ATOM 2040 C CA . LEU B 1 142 ? 9.738 33.540 69.274 1.00 37.52 142 LEU B CA 1
ATOM 2041 C C . LEU B 1 142 ? 10.251 34.958 69.262 1.00 39.38 142 LEU B C 1
ATOM 2042 O O . LEU B 1 142 ? 10.366 35.565 68.203 1.00 39.42 142 LEU B O 1
ATOM 2047 N N . VAL B 1 143 ? 10.581 35.491 70.430 1.00 41.75 143 VAL B N 1
ATOM 2048 C CA . VAL B 1 143 ? 11.097 36.848 70.487 1.00 38.69 143 VAL B CA 1
ATOM 2049 C C . VAL B 1 143 ? 12.434 37.003 69.754 1.00 42.69 143 VAL B C 1
ATOM 2050 O O . VAL B 1 143 ? 12.611 37.947 68.994 1.00 51.09 143 VAL B O 1
ATOM 2054 N N . ASP B 1 144 ? 13.371 36.088 69.974 1.00 45.99 144 ASP B N 1
ATOM 2055 C CA . ASP B 1 144 ? 14.663 36.208 69.310 1.00 39.56 144 ASP B CA 1
ATOM 2056 C C . ASP B 1 144 ? 14.587 36.054 67.798 1.00 41.72 144 ASP B C 1
ATOM 2057 O O . ASP B 1 144 ? 15.172 36.833 67.057 1.00 47.62 144 ASP B O 1
ATOM 2062 N N . ARG B 1 145 ? 13.925 34.998 67.350 1.00 43.28 145 ARG B N 1
ATOM 2063 C CA . ARG B 1 145 ? 13.755 34.741 65.926 1.00 47.86 145 ARG B CA 1
ATOM 2064 C C . ARG B 1 145 ? 12.824 35.692 65.158 1.00 45.12 145 ARG B C 1
ATOM 2065 O O . ARG B 1 145 ? 13.141 36.120 64.054 1.00 45.64 145 ARG B O 1
ATOM 2073 N N . TYR B 1 146 ? 11.677 36.008 65.750 1.00 40.85 146 TYR B N 1
ATOM 2074 C CA . TYR B 1 146 ? 10.675 36.858 65.110 1.00 48.59 146 TYR B CA 1
ATOM 2075 C C . TYR B 1 146 ? 10.128 37.994 65.977 1.00 42.70 146 TYR B C 1
ATOM 2076 O O . TYR B 1 146 ? 8.929 38.255 65.969 1.00 48.78 146 TYR B O 1
ATOM 2085 N N . GLY B 1 147 ? 10.999 38.667 66.717 1.00 79.30 147 GLY B N 1
ATOM 2086 C CA . GLY B 1 147 ? 10.584 39.739 67.607 1.00 75.43 147 GLY B CA 1
ATOM 2087 C C . GLY B 1 147 ? 9.900 40.931 66.961 1.00 64.37 147 GLY B C 1
ATOM 2088 O O . GLY B 1 147 ? 8.957 41.484 67.518 1.00 56.20 147 GLY B O 1
ATOM 2089 N N . GLU B 1 148 ? 10.374 41.333 65.792 1.00 70.97 148 GLU B N 1
ATOM 2090 C CA . GLU B 1 148 ? 9.804 42.471 65.083 1.00 68.59 148 GLU B CA 1
ATOM 2091 C C . GLU B 1 148 ? 8.345 42.243 64.694 1.00 54.26 148 GLU B C 1
ATOM 2092 O O . GLU B 1 148 ? 7.530 43.155 64.737 1.00 60.70 148 GLU B O 1
ATOM 2098 N N . TYR B 1 149 ? 8.040 41.018 64.299 1.00 54.79 149 TYR B N 1
ATOM 2099 C CA . TYR B 1 149 ? 6.710 40.610 63.847 1.00 52.53 149 TYR B CA 1
ATOM 2100 C C . TYR B 1 149 ? 5.528 40.637 64.824 1.00 50.71 149 TYR B C 1
ATOM 2101 O O . TYR B 1 149 ? 4.386 40.673 64.385 1.00 46.18 149 TYR B O 1
ATOM 2110 N N . PHE B 1 150 ? 5.781 40.572 66.127 1.00 45.40 150 PHE B N 1
ATOM 2111 C CA . PHE B 1 150 ? 4.689 40.537 67.102 1.00 36.18 150 PHE B CA 1
ATOM 2112 C C . PHE B 1 150 ? 4.911 41.308 68.404 1.00 40.69 150 PHE B C 1
ATOM 2113 O O . PHE B 1 150 ? 6.018 41.747 68.705 1.00 49.83 150 PHE B O 1
ATOM 2121 N N . THR B 1 151 ? 3.834 41.463 69.169 1.00 41.81 151 THR B N 1
ATOM 2122 C CA . THR B 1 151 ? 3.872 42.162 70.447 1.00 49.18 151 THR B CA 1
ATOM 2123 C C . THR B 1 151 ? 3.241 41.300 71.534 1.00 52.00 151 THR B C 1
ATOM 2124 O O . THR B 1 151 ? 2.165 40.748 71.342 1.00 63.09 151 THR B O 1
ATOM 2128 N N . GLY B 1 152 ? 3.911 41.183 72.674 1.00 50.84 152 GLY B N 1
ATOM 2129 C CA . GLY B 1 152 ? 3.388 40.387 73.770 1.00 54.62 152 GLY B CA 1
ATOM 2130 C C . GLY B 1 152 ? 3.547 40.993 75.152 1.00 63.16 152 GLY B C 1
ATOM 2131 O O . GLY B 1 152 ? 4.510 41.702 75.423 1.00 68.49 152 GLY B O 1
ATOM 2132 N N . ALA B 1 153 ? 2.592 40.704 76.029 1.00 59.74 153 ALA B N 1
ATOM 2133 C CA . ALA B 1 153 ? 2.619 41.200 77.400 1.00 59.03 153 ALA B CA 1
ATOM 2134 C C . ALA B 1 153 ? 2.473 40.070 78.416 1.00 64.74 153 ALA B C 1
ATOM 2135 O O . ALA B 1 153 ? 1.601 39.220 78.286 1.00 66.20 153 ALA B O 1
ATOM 2137 N N . MET B 1 154 ? 3.328 40.068 79.430 1.00 67.94 154 MET B N 1
ATOM 2138 C CA . MET B 1 154 ? 3.273 39.048 80.468 1.00 57.19 154 MET B CA 1
ATOM 2139 C C . MET B 1 154 ? 1.985 39.079 81.287 1.00 69.76 154 MET B C 1
ATOM 2140 O O . MET B 1 154 ? 1.461 38.040 81.674 1.00 63.04 154 MET B O 1
ATOM 2145 N N . GLY B 1 155 ? 1.490 40.276 81.572 1.00 75.84 155 GLY B N 1
ATOM 2146 C CA . GLY B 1 155 ? 0.281 40.419 82.363 1.00 89.59 155 GLY B CA 1
ATOM 2147 C C . GLY B 1 155 ? -0.980 39.844 81.747 1.00 91.73 155 GLY B C 1
ATOM 2148 O O . GLY B 1 155 ? -1.227 39.981 80.552 1.00 87.06 155 GLY B O 1
ATOM 2149 N N . ALA B 1 156 ? -1.788 39.203 82.583 1.00 113.41 156 ALA B N 1
ATOM 2150 C CA . ALA B 1 156 ? -3.036 38.601 82.142 1.00 110.52 156 ALA B CA 1
ATOM 2151 C C . ALA B 1 156 ? -4.126 39.654 81.992 1.00 106.30 156 ALA B C 1
ATOM 2152 O O . ALA B 1 156 ? -5.315 39.345 82.065 1.00 104.84 156 ALA B O 1
#

InterPro domains:
  IPR000722 RNA polymerase, alpha subunit [PF00623] (419-560)
  IPR006592 RNA polymerase, N-terminal [SM00663] (310-589)
  IPR007066 RNA polymerase Rpb1, domain 3 [PF04983] (564-736)
  IPR007080 RNA polymerase Rpb1, domain 1 [PF04997] (6-417)
  IPR007081 RNA polymerase Rpb1, domain 5 [PF04998] (843-1216)
  IPR007083 RNA polymerase Rpb1, domain 4 [PF05000] (751-829)
  IPR012754 DNA-directed RNA polymerase, subunit beta-prime, bacterial type [MF_01322] (4-1278)
  IPR012754 DNA-directed RNA polymerase, subunit beta-prime, bacterial type [TIGR02386] (10-1268)
  IPR038120 RNA polymerase Rpb1, funnel domain superfamily [G3DSA:1.10.132.30] (733-867)
  IPR042102 RNA polymerase Rpb1, domain 3 superfamily [G3DSA:1.10.274.100] (569-732)
  IPR044893 RNA polymerase Rpb1, clamp domain superfamily [G3DSA:4.10.860.120] (2-120)
  IPR045867 DNA-directed RNA polymerase, subunit beta-prime [PTHR19376] (12-1020)

Foldseek 3Di:
DPDDFDDKKFFAAFQVVVCVVCVVVLVVVLVVVLVVLVVVLVVVLVVLVVVLVVVLVVCVVVVHDPVVNVVSVVVSVVVNVVSVVVSVVVNVVSVVLSVCNVPPDGRDMHGYVVSVVVCCVSPVPRTDIGD/DPDDFDFKKFWADFQVVVCVVCVVVVVVVLVVVLVVLVVVLVVVLVVLVVVLVVVLVVCVVVPHDDVVNVVSVVVSVVVNVVSVVVSVVVSVLSVVLSVCNVPPDGGDMGGYPVSVVSCCVSPVVGTDIDRDD

Organism: Mycobacterium tuberculosis (strain ATCC 25618 / H37Rv) (NCBI:txid83332)

B-factor: mean 49.26, std 18.81, range [19.16, 133.98]